Protein AF-A0A962HCI6-F1 (afdb_monomer)

Radius of gyration: 34.24 Å; Cα contacts (8 Å, |Δi|>4): 111; chains: 1; bounding box: 98×28×118 Å

Foldseek 3Di:
DDDDDDPDDPPPPPPPPVPPPDPVVVVVVLVVVVVLVVPLVDPDPDDPDDDPPPDDPPDDDDDDDDDDDDDDDDDDPPPPVPPDWDKDWDCVLVVLLVVLSVLVVVLVVVVVCCVVVNDDPPDDSVRVVVVSVVSVVVSVVSNVVSQQDWIWMWTQDPQQKIWIWTDRPVDIDIDIDHDD

Mean predicted aligned error: 16.11 Å

Solvent-accessible surface area (backbone atoms only — not comparable to full-atom values): 11668 Å² total; per-residue (Å²): 134,89,81,93,79,85,94,78,82,84,77,82,79,76,77,77,74,76,80,79,67,68,70,69,56,62,56,52,53,56,49,52,59,54,47,61,71,63,60,69,81,68,78,71,95,69,73,86,72,75,77,83,80,85,68,84,83,80,87,76,81,84,87,84,90,81,85,82,81,94,74,89,79,88,85,76,88,71,80,60,82,62,90,64,65,52,70,50,72,55,63,72,51,52,54,53,39,52,50,32,52,54,50,42,52,50,52,51,49,52,52,50,47,42,70,73,73,44,60,59,91,96,51,56,59,67,59,54,52,51,53,53,50,50,52,49,54,50,39,52,53,48,36,58,52,30,55,65,48,65,31,51,35,38,43,38,43,86,87,56,37,40,36,40,37,43,34,36,85,90,46,77,46,80,49,79,46,72,76,128

pLDDT: mean 72.88, std 20.23, range [41.12, 98.19]

Nearest PDB structures (foldseek):
  7oxx-assembly1_A  TM=8.106E-01  e=1.161E+00  Homo sapiens
  2x1g-assembly2_D  TM=7.115E-01  e=9.113E-01  Drosophila melanogaster
  4gq2-assembly1_P  TM=8.384E-01  e=3.245E+00  Schizosaccharomyces pombe
  8ew9-assembly1_A  TM=3.198E-01  e=1.161E+00  Saccharomyces cerevisiae S288C
  8whn-assembly1_A  TM=5.834E-01  e=9.640E+00  Promethearchaeum syntrophicum

Secondary structure (DSSP, 8-state):
----------------------THHHHHHHHHHHHHHHHGGG----------------------------------------S--EEEE-GGGHHHHHHHHHHHHHHHHHHHHHHHH-SPTTS-HHHHHHHHHHHHHHHHHHHHHHHHSPEEEEEE-TTSEEEEEEEETTEEEEEEEE--

Structure (mmCIF, N/CA/C/O backbone):
data_AF-A0A962HCI6-F1
#
_entry.id   AF-A0A962HCI6-F1
#
loop_
_atom_site.group_PDB
_atom_site.id
_atom_site.type_symbol
_atom_site.label_atom_id
_atom_site.label_alt_id
_atom_site.label_comp_id
_atom_site.label_asym_id
_atom_site.label_entity_id
_atom_site.label_seq_id
_atom_site.pdbx_PDB_ins_code
_atom_site.Cartn_x
_atom_site.Cartn_y
_atom_site.Cartn_z
_atom_site.occupancy
_atom_site.B_iso_or_equiv
_atom_site.auth_seq_id
_atom_site.auth_comp_id
_atom_site.auth_asym_id
_atom_site.auth_atom_id
_atom_site.pdbx_PDB_model_num
ATOM 1 N N . MET A 1 1 ? 42.842 -8.469 -62.635 1.00 52.44 1 MET A N 1
ATOM 2 C CA . MET A 1 1 ? 43.892 -9.200 -61.892 1.00 52.44 1 MET A CA 1
ATOM 3 C C . MET A 1 1 ? 44.128 -8.440 -60.591 1.00 52.44 1 MET A C 1
ATOM 5 O O . MET A 1 1 ? 44.349 -7.245 -60.701 1.00 52.44 1 MET A O 1
ATOM 9 N N . LEU A 1 2 ? 44.058 -9.125 -59.433 1.00 41.12 2 LEU A N 1
ATOM 10 C CA . LEU A 1 2 ? 44.216 -8.624 -58.042 1.00 41.12 2 LEU A CA 1
ATOM 11 C C . LEU A 1 2 ? 43.012 -7.820 -57.492 1.00 41.12 2 LEU A C 1
ATOM 13 O O . LEU A 1 2 ? 42.597 -6.855 -58.110 1.00 41.12 2 LEU A O 1
ATOM 17 N N . ALA A 1 3 ? 42.395 -8.111 -56.3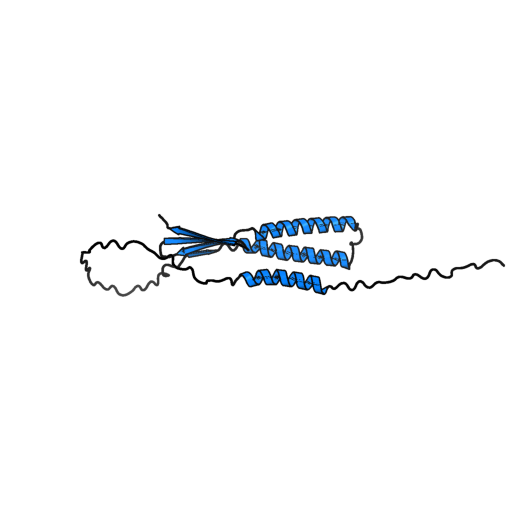45 1.00 50.38 3 ALA A N 1
ATOM 18 C CA . ALA A 1 3 ? 42.515 -9.212 -55.395 1.00 50.38 3 ALA A CA 1
ATOM 19 C C . ALA A 1 3 ? 41.189 -9.306 -54.604 1.00 50.38 3 ALA A C 1
ATOM 21 O O . ALA A 1 3 ? 40.750 -8.329 -54.002 1.00 50.38 3 ALA A O 1
ATOM 22 N N . GLN A 1 4 ? 40.553 -10.481 -54.615 1.00 56.28 4 GLN A N 1
ATOM 23 C CA . GLN A 1 4 ? 39.539 -10.871 -53.634 1.00 56.28 4 GLN A CA 1
ATOM 24 C C . GLN A 1 4 ? 40.276 -11.357 -52.383 1.00 56.28 4 GLN A C 1
ATOM 26 O O . GLN A 1 4 ? 40.965 -12.373 -52.437 1.00 56.28 4 GLN A O 1
ATOM 31 N N . LEU A 1 5 ? 40.138 -10.648 -51.264 1.00 52.31 5 LEU A N 1
ATOM 32 C CA . LEU A 1 5 ? 40.703 -11.053 -49.979 1.00 52.31 5 LEU A CA 1
ATOM 33 C C . LEU A 1 5 ? 39.642 -10.912 -48.881 1.00 52.31 5 LEU A C 1
ATOM 35 O O . LEU A 1 5 ? 39.382 -9.832 -48.367 1.00 52.31 5 LEU A O 1
ATOM 39 N N . GLY A 1 6 ? 39.041 -12.056 -48.549 1.00 47.62 6 GLY A N 1
ATOM 40 C CA . GLY A 1 6 ? 38.888 -12.487 -47.159 1.00 47.62 6 GLY A CA 1
ATOM 41 C C . GLY A 1 6 ? 37.791 -11.848 -46.310 1.00 47.62 6 GLY A C 1
ATOM 42 O O . GLY A 1 6 ? 38.094 -11.268 -45.276 1.00 47.62 6 GLY A O 1
ATOM 43 N N . VAL A 1 7 ? 36.516 -12.074 -46.644 1.00 52.94 7 VAL A N 1
ATOM 44 C CA . VAL A 1 7 ? 35.420 -12.004 -45.657 1.00 52.94 7 VAL A CA 1
ATOM 45 C C . VAL A 1 7 ? 35.037 -13.433 -45.282 1.00 52.94 7 VAL A C 1
ATOM 47 O O . VAL A 1 7 ? 34.089 -14.007 -45.808 1.00 52.94 7 VAL A O 1
ATOM 50 N N . A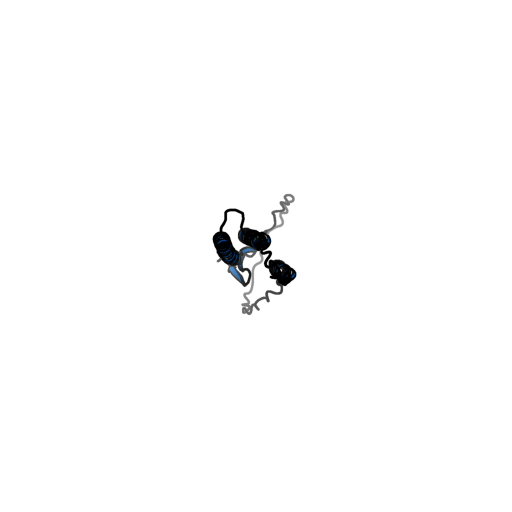LA A 1 8 ? 35.824 -14.045 -44.402 1.00 53.38 8 ALA A N 1
ATOM 51 C CA . ALA A 1 8 ? 35.519 -15.357 -43.854 1.00 53.38 8 ALA A CA 1
ATOM 52 C C . ALA A 1 8 ? 35.836 -15.383 -42.357 1.00 53.38 8 ALA A C 1
ATOM 54 O O . ALA A 1 8 ? 36.990 -15.423 -41.950 1.00 53.38 8 ALA A O 1
ATOM 55 N N . GLY A 1 9 ? 34.777 -15.422 -41.546 1.00 52.59 9 GLY A N 1
ATOM 56 C CA . GLY A 1 9 ? 34.835 -16.122 -40.268 1.00 52.59 9 GLY A CA 1
ATOM 57 C C . GLY A 1 9 ? 35.088 -15.288 -39.017 1.00 52.59 9 GLY A C 1
ATOM 58 O O . GLY A 1 9 ? 35.973 -15.628 -38.245 1.00 52.59 9 GLY A O 1
ATOM 59 N N . LEU A 1 10 ? 34.217 -14.324 -38.709 1.00 43.94 10 LEU A N 1
ATOM 60 C CA . LEU A 1 10 ? 33.877 -14.071 -37.304 1.00 43.94 10 LEU A CA 1
ATOM 61 C C . LEU A 1 10 ? 32.489 -14.658 -37.041 1.00 43.94 10 LEU A C 1
ATOM 63 O O . LEU A 1 10 ? 31.456 -14.008 -37.196 1.00 43.94 10 LEU A O 1
ATOM 67 N N . ARG A 1 11 ? 32.471 -15.954 -36.708 1.00 49.03 11 ARG A N 1
ATOM 68 C CA . ARG A 1 11 ? 31.280 -16.630 -36.194 1.00 49.03 11 ARG A CA 1
ATOM 69 C C . ARG A 1 11 ? 30.887 -15.938 -34.894 1.00 49.03 11 ARG A C 1
ATOM 71 O O . ARG A 1 11 ? 31.528 -16.125 -33.864 1.00 49.03 11 ARG A O 1
ATOM 78 N N . SER A 1 12 ? 29.825 -15.146 -34.978 1.00 46.28 12 SER A N 1
ATOM 79 C CA . SER A 1 12 ? 29.038 -14.673 -33.848 1.00 46.28 12 SER A CA 1
ATOM 80 C C . SER A 1 12 ? 28.567 -15.888 -33.049 1.00 46.28 12 SER A C 1
ATOM 82 O O . SER A 1 12 ? 27.554 -16.512 -33.354 1.00 46.28 12 SER A O 1
ATOM 84 N N . ALA A 1 13 ? 29.343 -16.271 -32.038 1.00 47.78 13 ALA A N 1
ATOM 85 C CA . ALA A 1 13 ? 28.900 -17.169 -30.988 1.00 47.78 13 ALA A CA 1
ATOM 86 C C . ALA A 1 13 ? 28.040 -16.351 -30.020 1.00 47.78 13 ALA A C 1
ATOM 88 O O . ALA A 1 13 ? 28.420 -16.079 -28.883 1.00 47.78 13 ALA A O 1
ATOM 89 N N . THR A 1 14 ? 26.869 -15.931 -30.495 1.00 47.09 14 THR A N 1
ATOM 90 C CA . THR A 1 14 ? 25.784 -15.429 -29.658 1.00 47.09 14 THR A CA 1
ATOM 91 C C . THR A 1 14 ? 25.269 -16.622 -28.855 1.00 47.09 14 THR A C 1
ATOM 93 O O . THR A 1 14 ? 24.309 -17.298 -29.221 1.00 47.09 14 THR A O 1
ATOM 96 N N . ARG A 1 15 ? 25.954 -16.936 -27.747 1.00 45.66 15 ARG A N 1
ATOM 97 C CA . ARG A 1 15 ? 25.379 -17.751 -26.677 1.00 45.66 15 ARG A CA 1
ATOM 98 C C . ARG A 1 15 ? 24.213 -16.952 -26.105 1.00 45.66 15 ARG A C 1
ATOM 100 O O . ARG A 1 15 ? 24.367 -16.216 -25.137 1.00 45.66 15 ARG A O 1
ATOM 107 N N . HIS A 1 16 ? 23.039 -17.114 -26.709 1.00 46.25 16 HIS A N 1
ATOM 108 C CA . HIS A 1 16 ? 21.763 -16.889 -26.051 1.00 46.25 16 HIS A CA 1
ATOM 109 C C . HIS A 1 16 ? 21.669 -17.892 -24.896 1.00 46.25 16 HIS A C 1
ATOM 111 O O . HIS A 1 16 ? 21.044 -18.947 -25.002 1.00 46.25 16 HIS A O 1
ATOM 117 N N . SER A 1 17 ? 22.329 -17.585 -23.778 1.00 44.78 17 SER A N 1
ATOM 118 C CA . SER A 1 17 ? 21.952 -18.144 -22.491 1.00 44.78 17 SER A CA 1
ATOM 119 C C . SER A 1 17 ? 20.555 -17.610 -22.215 1.00 44.78 17 SER A C 1
ATOM 121 O O . SER A 1 17 ? 20.371 -16.490 -21.744 1.00 44.78 17 SER A O 1
ATOM 123 N N . VAL A 1 18 ? 19.567 -18.401 -22.618 1.00 52.69 18 VAL A N 1
ATOM 124 C CA . VAL A 1 18 ? 18.171 -18.266 -22.241 1.00 52.69 18 VAL A CA 1
ATOM 125 C C . VAL A 1 18 ? 18.143 -18.317 -20.716 1.00 52.69 18 VAL A C 1
ATOM 127 O O . VAL A 1 18 ? 18.121 -19.389 -20.112 1.00 52.69 18 VAL A O 1
ATOM 130 N N . ILE A 1 19 ? 18.197 -17.144 -20.085 1.00 50.59 19 ILE A N 1
ATOM 131 C CA . ILE A 1 19 ? 17.915 -16.962 -18.665 1.00 50.59 19 ILE A CA 1
ATOM 132 C C . ILE A 1 19 ? 16.406 -17.183 -18.519 1.00 50.59 19 ILE A C 1
ATOM 134 O O . ILE A 1 19 ? 15.609 -16.257 -18.419 1.00 50.59 19 ILE A O 1
ATOM 138 N N . LYS A 1 20 ? 15.994 -18.453 -18.539 1.00 49.69 20 LYS A N 1
ATOM 139 C CA . LYS A 1 20 ? 14.723 -18.917 -17.978 1.00 49.69 20 LYS A CA 1
ATOM 140 C C . LYS A 1 20 ? 14.868 -18.887 -16.453 1.00 49.69 20 LYS A C 1
ATOM 142 O O . LYS A 1 20 ? 14.885 -19.921 -15.795 1.00 49.69 20 LYS A O 1
ATOM 147 N N . ALA A 1 21 ? 15.043 -17.693 -15.888 1.00 52.84 21 ALA A N 1
ATOM 148 C CA . ALA A 1 21 ? 14.854 -17.490 -14.460 1.00 52.84 21 ALA A CA 1
ATOM 149 C C . ALA A 1 21 ? 13.338 -17.467 -14.178 1.00 52.84 21 ALA A C 1
ATOM 151 O O . ALA A 1 21 ? 12.565 -16.940 -14.982 1.00 52.84 21 ALA A O 1
ATOM 152 N N . PRO A 1 22 ? 12.879 -18.096 -13.088 1.00 52.69 22 PRO A N 1
ATOM 153 C CA . PRO A 1 22 ? 11.498 -18.532 -12.955 1.00 52.69 22 PRO A CA 1
ATOM 154 C C . PRO A 1 22 ? 10.572 -17.359 -12.612 1.00 52.69 22 PRO A C 1
ATOM 156 O O . PRO A 1 22 ? 10.481 -16.953 -11.452 1.00 52.69 22 PRO A O 1
ATOM 159 N N . LEU A 1 23 ? 9.801 -16.895 -13.602 1.00 53.31 23 LEU A N 1
ATOM 160 C CA . LEU A 1 23 ? 8.639 -16.008 -13.413 1.00 53.31 23 LEU A CA 1
ATOM 161 C C . LEU A 1 23 ? 7.684 -16.507 -12.302 1.00 53.31 23 LEU A C 1
ATOM 163 O O . LEU A 1 23 ? 6.994 -15.713 -11.668 1.00 53.31 23 LEU A O 1
ATOM 167 N N . ASN A 1 24 ? 7.696 -17.809 -12.000 1.00 51.97 24 ASN A N 1
ATOM 168 C CA . ASN A 1 24 ? 6.847 -18.433 -10.983 1.00 51.97 24 ASN A CA 1
ATOM 169 C C . ASN A 1 24 ? 7.139 -17.975 -9.541 1.00 51.97 24 ASN A C 1
ATOM 171 O O . ASN A 1 24 ? 6.283 -18.140 -8.676 1.00 51.97 24 ASN A O 1
ATOM 175 N N . ARG A 1 25 ? 8.309 -17.384 -9.248 1.00 52.44 25 ARG A N 1
ATOM 176 C CA . ARG A 1 25 ? 8.624 -16.929 -7.878 1.00 52.44 25 ARG A CA 1
ATOM 177 C C . ARG A 1 25 ? 8.015 -15.571 -7.529 1.00 52.44 25 ARG A C 1
ATOM 179 O O . ARG A 1 25 ? 7.686 -15.350 -6.368 1.00 52.44 25 ARG A O 1
ATOM 186 N N . ILE A 1 26 ? 7.812 -14.694 -8.514 1.00 55.97 26 ILE A N 1
ATOM 187 C CA . ILE A 1 26 ? 7.204 -13.372 -8.284 1.00 55.97 26 ILE A CA 1
ATOM 188 C C . ILE A 1 26 ? 5.705 -13.528 -7.998 1.00 55.97 26 ILE A C 1
ATOM 190 O O . ILE A 1 26 ? 5.196 -12.921 -7.058 1.00 55.97 26 ILE A O 1
ATOM 194 N N . GLY A 1 27 ? 5.020 -14.423 -8.722 1.00 57.06 27 GLY A N 1
ATOM 195 C CA . GLY A 1 27 ? 3.619 -14.759 -8.448 1.00 57.06 27 GLY A CA 1
ATOM 196 C C . GLY A 1 27 ? 3.411 -15.314 -7.035 1.00 57.06 27 GLY A C 1
ATOM 197 O O . GLY A 1 27 ? 2.525 -14.852 -6.321 1.00 57.06 27 GLY A O 1
ATOM 198 N N . ALA A 1 28 ? 4.285 -16.223 -6.585 1.00 57.12 28 ALA A N 1
ATOM 199 C CA . ALA A 1 28 ? 4.200 -16.804 -5.243 1.00 57.12 28 ALA A CA 1
ATOM 200 C C . ALA A 1 28 ? 4.352 -15.753 -4.127 1.00 57.12 28 ALA A C 1
ATOM 202 O O . ALA A 1 28 ? 3.635 -15.810 -3.130 1.00 57.12 28 ALA A O 1
ATOM 203 N N . LEU A 1 29 ? 5.232 -14.762 -4.303 1.00 58.25 29 LEU A N 1
ATOM 204 C CA . LEU A 1 29 ? 5.443 -13.692 -3.322 1.00 58.25 29 LEU A CA 1
ATOM 205 C C . LEU A 1 29 ? 4.217 -12.772 -3.202 1.00 58.25 29 LEU A C 1
ATOM 207 O O . LEU A 1 29 ? 3.804 -12.441 -2.090 1.00 58.25 29 LEU A O 1
ATOM 211 N N . VAL A 1 30 ? 3.578 -12.432 -4.327 1.00 61.34 30 VAL A N 1
ATOM 212 C CA . VAL A 1 30 ? 2.334 -11.641 -4.344 1.00 61.34 30 VAL A CA 1
ATOM 213 C C . VAL A 1 30 ? 1.180 -12.413 -3.695 1.00 61.34 30 VAL A C 1
ATOM 215 O O . VAL A 1 30 ? 0.428 -11.847 -2.900 1.00 61.34 30 VAL A O 1
ATOM 218 N N . THR A 1 31 ? 1.055 -13.717 -3.953 1.00 60.84 31 THR A N 1
ATOM 219 C CA . THR A 1 31 ? 0.026 -14.553 -3.316 1.00 60.84 31 THR A CA 1
ATOM 220 C C . THR A 1 31 ? 0.240 -14.686 -1.807 1.00 60.84 31 THR A C 1
ATOM 222 O O . THR A 1 31 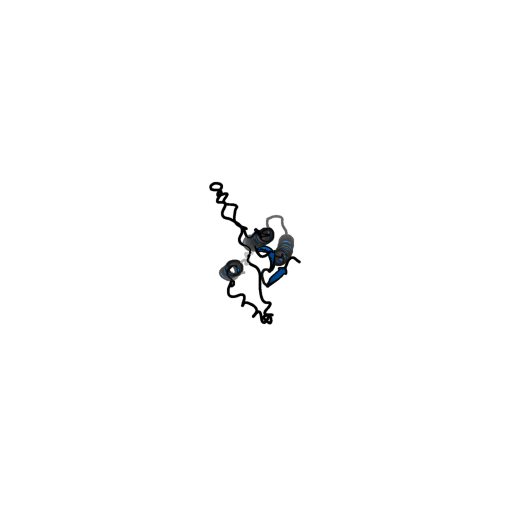? -0.725 -14.555 -1.054 1.00 60.84 31 THR A O 1
ATOM 225 N N . ILE A 1 32 ? 1.481 -14.873 -1.340 1.00 61.25 32 ILE A N 1
ATOM 226 C CA . ILE A 1 32 ? 1.787 -14.977 0.097 1.00 61.25 32 ILE A CA 1
ATOM 227 C C . ILE A 1 32 ? 1.396 -13.682 0.821 1.00 61.25 32 ILE A C 1
ATOM 229 O O . ILE A 1 32 ? 0.670 -13.738 1.814 1.00 61.25 32 ILE A O 1
ATOM 233 N N . VAL A 1 33 ? 1.766 -12.515 0.283 1.00 58.94 33 VAL A N 1
ATOM 234 C CA . VAL A 1 33 ? 1.419 -11.213 0.885 1.00 58.94 33 VAL A CA 1
ATOM 235 C C . VAL A 1 33 ? -0.097 -10.971 0.884 1.00 58.94 33 VAL A C 1
ATOM 237 O O . VAL A 1 33 ? -0.642 -10.480 1.871 1.00 58.94 33 VAL A O 1
ATOM 240 N N . THR A 1 34 ? -0.801 -11.378 -0.176 1.00 57.03 34 THR A N 1
ATOM 241 C CA . THR A 1 34 ? -2.264 -11.225 -0.266 1.00 57.03 34 THR A CA 1
ATOM 242 C C . THR A 1 34 ? -2.995 -12.166 0.702 1.00 57.03 34 THR A C 1
ATOM 244 O O . THR A 1 34 ? -3.954 -11.762 1.357 1.00 57.03 34 THR A O 1
ATOM 247 N N . SER A 1 35 ? -2.514 -13.406 0.853 1.00 50.06 35 SER A N 1
ATOM 248 C CA . SER A 1 35 ? -3.093 -14.388 1.778 1.00 50.06 35 SER A CA 1
ATOM 249 C C . SER A 1 35 ? -2.888 -14.011 3.246 1.00 50.06 35 SER A C 1
ATOM 251 O O . SER A 1 35 ? -3.837 -14.119 4.019 1.00 50.06 35 SER A O 1
ATOM 253 N N . ALA A 1 36 ? -1.716 -13.476 3.612 1.00 55.31 36 ALA A N 1
ATOM 254 C CA . ALA A 1 36 ? -1.427 -13.023 4.974 1.00 55.31 36 ALA A CA 1
ATOM 255 C C . ALA A 1 36 ? -2.359 -11.882 5.420 1.00 55.31 36 ALA A C 1
ATOM 257 O O . ALA A 1 36 ? -2.727 -11.800 6.588 1.00 55.31 36 ALA A O 1
ATOM 258 N N . PHE A 1 37 ? -2.807 -11.041 4.482 1.00 52.56 37 PHE A N 1
ATOM 259 C CA . PHE A 1 37 ? -3.779 -9.980 4.755 1.00 52.56 37 PHE A CA 1
ATOM 260 C C . PHE A 1 37 ? -5.231 -10.472 4.875 1.00 52.56 37 PHE A C 1
ATOM 262 O O . PHE A 1 37 ? -6.055 -9.777 5.471 1.00 52.56 37 PHE A O 1
ATOM 269 N N . MET A 1 38 ? -5.564 -11.649 4.333 1.00 50.81 38 MET A N 1
ATOM 270 C CA . MET A 1 38 ? -6.915 -12.224 4.400 1.00 50.81 38 MET A CA 1
ATOM 271 C C . MET A 1 38 ? -7.142 -13.109 5.634 1.00 50.81 38 MET A C 1
ATOM 273 O O . MET A 1 38 ? -8.266 -13.177 6.134 1.00 50.81 38 MET A O 1
ATOM 277 N N . THR A 1 39 ? -6.110 -13.781 6.150 1.00 48.97 39 THR A N 1
ATOM 278 C CA . THR A 1 39 ? -6.246 -14.718 7.280 1.00 48.97 39 THR A CA 1
ATOM 279 C C . THR A 1 39 ? -6.303 -14.054 8.655 1.00 48.97 39 THR A C 1
ATOM 281 O O . THR A 1 39 ? -6.843 -14.654 9.585 1.00 48.97 39 THR A O 1
ATOM 284 N N . ASP A 1 40 ? -5.867 -12.801 8.795 1.00 46.34 40 ASP A N 1
ATOM 285 C CA . ASP A 1 40 ? -5.811 -12.118 10.099 1.00 46.34 40 ASP A CA 1
ATOM 286 C C . ASP A 1 40 ? -7.186 -11.622 10.613 1.00 46.34 40 ASP A C 1
ATOM 288 O O . ASP A 1 40 ? -7.328 -11.061 11.697 1.00 46.34 40 ASP A O 1
ATOM 292 N N . GLY A 1 41 ? -8.260 -11.872 9.854 1.00 45.47 41 GLY A N 1
ATOM 293 C CA . GLY A 1 41 ? -9.639 -11.570 10.256 1.00 45.47 41 GLY A CA 1
ATOM 294 C C . GLY A 1 41 ? -10.285 -12.592 11.204 1.00 45.47 41 GLY A C 1
ATOM 295 O O . GLY A 1 41 ? -11.434 -12.391 11.605 1.00 45.47 41 GLY A O 1
ATOM 296 N N . ARG A 1 42 ? -9.599 -13.694 11.548 1.00 47.00 42 ARG A N 1
ATOM 297 C CA . ARG A 1 42 ? -10.144 -14.795 12.375 1.00 47.00 42 ARG A CA 1
ATOM 298 C C . ARG A 1 42 ? -9.360 -15.080 13.662 1.00 47.00 42 ARG A C 1
ATOM 300 O O . ARG A 1 42 ? -9.468 -16.176 14.206 1.00 47.00 42 ARG A O 1
ATOM 307 N N . VAL A 1 43 ? -8.610 -14.118 14.197 1.00 46.06 43 VAL A N 1
ATOM 308 C CA . VAL A 1 43 ? -7.963 -14.296 15.506 1.00 46.06 43 VAL A CA 1
ATOM 309 C C . VAL A 1 43 ? -9.000 -14.170 16.629 1.00 46.06 43 VAL A C 1
ATOM 311 O O . VAL A 1 43 ? -9.406 -13.082 17.027 1.00 46.06 43 VAL A O 1
ATOM 314 N N . GLY A 1 44 ? -9.457 -15.336 17.091 1.00 45.19 44 GLY A N 1
ATOM 315 C CA . GLY A 1 44 ? -9.667 -15.660 18.502 1.00 45.19 44 GLY A CA 1
ATOM 316 C C . GLY A 1 44 ? -10.537 -14.705 19.312 1.00 45.19 44 GLY A C 1
ATOM 317 O O . GLY A 1 44 ? -10.041 -13.938 20.131 1.00 45.19 44 GLY A O 1
ATOM 318 N N . ARG A 1 45 ? -11.860 -14.856 19.198 1.00 49.09 45 ARG A N 1
ATOM 319 C CA . ARG A 1 45 ? -12.825 -14.393 20.210 1.00 49.09 45 ARG A CA 1
ATOM 320 C C . ARG A 1 45 ? -12.870 -15.374 21.396 1.00 49.09 45 ARG A C 1
ATOM 322 O O . ARG A 1 45 ? -13.950 -15.690 21.884 1.00 49.09 45 ARG A O 1
ATOM 329 N N . ASP A 1 46 ? -11.723 -15.872 21.848 1.00 47.88 46 ASP A N 1
ATOM 330 C CA . ASP A 1 46 ? -11.673 -16.901 22.880 1.00 47.88 46 ASP A CA 1
ATOM 331 C C . ASP A 1 46 ? -11.165 -16.334 24.200 1.00 47.88 46 ASP A C 1
ATOM 333 O O . ASP A 1 46 ? -9.996 -16.018 24.389 1.00 47.88 46 ASP A O 1
ATOM 337 N N . LYS A 1 47 ? -12.129 -16.255 25.121 1.00 45.56 47 LYS A N 1
ATOM 338 C CA . LYS A 1 47 ? -11.969 -16.233 26.574 1.00 45.56 47 LYS A CA 1
ATOM 339 C C . LYS A 1 47 ? -11.202 -15.027 27.115 1.00 45.56 47 LYS A C 1
ATOM 341 O O . LYS A 1 47 ? -10.082 -15.132 27.598 1.00 45.56 47 LYS A O 1
ATOM 346 N N . VAL A 1 48 ? -11.915 -13.902 27.209 1.00 49.81 48 VAL A N 1
ATOM 347 C CA . VAL A 1 48 ? -11.706 -12.982 28.335 1.00 49.81 48 VAL A CA 1
ATOM 348 C C . VAL A 1 48 ? -12.020 -13.778 29.601 1.00 49.81 48 VAL A C 1
ATOM 350 O O . VAL A 1 48 ? -13.177 -13.924 29.997 1.00 49.81 48 VAL A O 1
ATOM 353 N N . THR A 1 49 ? -10.984 -14.364 30.191 1.00 49.44 49 THR A N 1
ATOM 354 C CA . THR A 1 49 ? -10.992 -14.881 31.551 1.00 49.44 49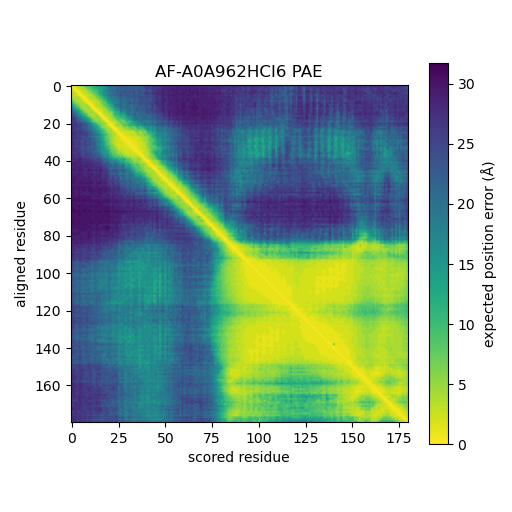 THR A CA 1
ATOM 355 C C . THR A 1 49 ? -11.500 -13.761 32.446 1.00 49.44 49 THR A C 1
ATOM 357 O O . THR A 1 49 ? -10.881 -12.706 32.578 1.00 49.44 49 THR A O 1
ATOM 360 N N . LYS A 1 50 ? -12.700 -13.973 32.993 1.00 48.22 50 LYS A N 1
ATOM 361 C CA . LYS A 1 50 ? -13.292 -13.153 34.049 1.00 48.22 50 LYS A CA 1
ATOM 362 C C . LYS A 1 50 ? -12.199 -12.911 35.103 1.00 48.22 50 LYS A C 1
ATOM 364 O O . LYS A 1 50 ? -11.706 -13.902 35.644 1.00 48.22 50 LYS A O 1
ATOM 369 N N . PRO A 1 51 ? -11.790 -11.664 35.395 1.00 50.88 51 PRO A N 1
ATOM 370 C CA . PRO A 1 51 ? -10.968 -11.422 36.568 1.00 50.88 51 PRO A CA 1
ATOM 371 C C . PRO A 1 51 ? -11.766 -11.916 37.776 1.00 50.88 51 PRO A C 1
ATOM 373 O O . PRO A 1 51 ? -12.933 -11.555 37.942 1.00 50.88 51 PRO A O 1
ATOM 376 N N . ALA A 1 52 ? -11.162 -12.820 38.545 1.00 53.75 52 ALA A N 1
ATOM 377 C CA . ALA A 1 52 ? -11.722 -13.325 39.784 1.00 53.75 52 ALA A CA 1
ATOM 378 C C . ALA A 1 52 ? -11.940 -12.133 40.725 1.00 53.75 52 ALA A C 1
ATOM 380 O O . ALA A 1 52 ? -10.996 -11.553 41.258 1.00 53.75 52 ALA A O 1
ATOM 381 N N . ASP A 1 53 ? -13.201 -11.732 40.849 1.00 54.62 53 ASP A N 1
ATOM 382 C CA . ASP A 1 53 ? -13.665 -10.672 41.732 1.00 54.62 53 ASP A CA 1
ATOM 383 C C . ASP A 1 53 ? -13.609 -11.184 43.177 1.00 54.62 53 ASP A C 1
ATOM 385 O O . ASP A 1 53 ? -14.582 -11.698 43.721 1.00 54.62 53 ASP A O 1
ATOM 389 N N . ASN A 1 54 ? -12.424 -11.098 43.784 1.00 54.56 54 ASN A N 1
ATOM 390 C CA . ASN A 1 54 ? -12.196 -11.346 45.207 1.00 54.56 54 ASN A CA 1
ATOM 391 C C . ASN A 1 54 ? -12.502 -10.071 46.012 1.00 54.56 54 ASN A C 1
ATOM 393 O O . ASN A 1 54 ? -11.643 -9.525 46.705 1.00 54.56 54 ASN A O 1
ATOM 397 N N . ARG A 1 55 ? -13.733 -9.558 45.910 1.00 58.44 55 ARG A N 1
ATOM 398 C CA . ARG A 1 55 ? -14.215 -8.522 46.832 1.00 58.44 55 ARG A CA 1
ATOM 399 C C . ARG A 1 55 ? -14.833 -9.169 48.074 1.00 58.44 55 ARG A C 1
ATOM 401 O O . ARG A 1 55 ? -15.673 -10.061 47.938 1.00 58.44 55 ARG A O 1
ATOM 408 N N . PRO A 1 56 ? -14.477 -8.712 49.288 1.00 57.28 56 PRO A N 1
ATOM 409 C CA . PRO A 1 56 ? -15.122 -9.163 50.512 1.00 57.28 56 PRO A CA 1
ATOM 410 C C . PRO A 1 56 ? -16.614 -8.814 50.464 1.00 57.28 56 PRO A C 1
ATOM 412 O O . PRO A 1 56 ? -16.984 -7.647 50.323 1.00 57.28 56 PRO A O 1
ATOM 415 N N . ARG A 1 57 ? -17.479 -9.828 50.588 1.00 47.69 57 ARG A N 1
ATOM 416 C CA . ARG A 1 57 ? -18.917 -9.643 50.811 1.00 47.69 57 ARG A CA 1
ATOM 417 C C . ARG A 1 57 ? -19.115 -8.958 52.162 1.00 47.69 57 ARG A C 1
ATOM 419 O O . ARG A 1 57 ? -19.139 -9.626 53.192 1.00 47.69 57 ARG A O 1
ATOM 426 N N . MET A 1 58 ? -19.291 -7.639 52.165 1.00 56.81 58 MET A N 1
ATOM 427 C CA . MET A 1 58 ? -19.897 -6.973 53.312 1.00 56.81 58 MET A CA 1
ATOM 428 C C . MET A 1 58 ? -21.402 -7.231 53.282 1.00 56.81 58 MET A C 1
ATOM 430 O O . MET A 1 58 ? -22.134 -6.780 52.406 1.00 56.81 58 MET A O 1
ATOM 434 N N . ASN A 1 59 ? -21.813 -8.065 54.230 1.00 57.72 59 ASN A N 1
ATOM 435 C CA . ASN A 1 59 ? -23.179 -8.454 54.510 1.00 57.72 59 ASN A CA 1
ATOM 436 C C . ASN A 1 59 ? -23.890 -7.283 55.203 1.00 57.72 59 ASN A C 1
ATOM 438 O O . ASN A 1 59 ? -23.753 -7.103 56.413 1.00 57.72 59 ASN A O 1
ATOM 442 N N . THR A 1 60 ? -24.622 -6.471 54.443 1.00 55.91 60 THR A N 1
ATOM 443 C CA . THR A 1 60 ? -25.485 -5.425 55.001 1.00 55.91 60 THR A CA 1
ATOM 444 C C . THR A 1 60 ? -26.935 -5.877 54.880 1.00 55.91 60 THR A C 1
ATOM 446 O O . THR A 1 60 ? -27.471 -6.047 53.787 1.00 55.91 60 THR A O 1
ATOM 449 N N . LYS A 1 61 ? -27.537 -6.139 56.042 1.00 51.53 61 LYS A N 1
ATOM 450 C CA . LYS A 1 61 ? -28.934 -6.541 56.220 1.00 51.53 61 LYS A CA 1
ATOM 451 C C . LYS A 1 61 ? -29.905 -5.546 55.566 1.00 51.53 61 LYS A C 1
ATOM 453 O O . LYS A 1 61 ? -29.723 -4.337 55.664 1.00 51.53 61 LYS A O 1
ATOM 458 N N . ALA A 1 62 ? -30.964 -6.105 54.978 1.00 49.22 62 ALA A N 1
ATOM 459 C CA . ALA A 1 62 ? -32.204 -5.437 54.572 1.00 49.22 62 ALA A CA 1
ATOM 460 C C . ALA A 1 62 ? -32.925 -4.811 55.795 1.00 49.22 62 ALA A C 1
ATOM 462 O O . ALA A 1 62 ? -32.653 -5.256 56.916 1.00 49.22 62 ALA A O 1
ATOM 463 N N . PRO A 1 63 ? -33.843 -3.830 55.633 1.00 58.22 63 PRO A N 1
ATOM 464 C CA . PRO A 1 63 ? -35.163 -4.101 55.039 1.00 58.22 63 PRO A CA 1
ATOM 465 C C . PRO A 1 63 ? -35.792 -2.926 54.252 1.00 58.22 63 PRO A C 1
ATOM 467 O O . PRO A 1 63 ? -35.544 -1.759 54.529 1.00 58.22 63 PRO A O 1
ATOM 470 N N . SER A 1 64 ? -36.706 -3.214 53.324 1.00 43.84 64 SER A N 1
ATOM 471 C CA . SER A 1 64 ? -38.077 -2.673 53.393 1.00 43.84 64 SER A CA 1
ATOM 472 C C . SER A 1 64 ? -38.915 -3.087 52.185 1.00 43.84 64 SER A C 1
ATOM 474 O O . SER A 1 64 ? -38.484 -3.106 51.036 1.00 43.84 64 SER A O 1
ATOM 476 N N . SER A 1 65 ? -40.139 -3.470 52.526 1.00 59.91 65 SER A N 1
ATOM 477 C CA . SER A 1 65 ? -41.237 -3.834 51.652 1.00 59.91 65 SER A CA 1
ATOM 478 C C . SER A 1 65 ? -41.786 -2.577 50.979 1.00 59.91 65 SER A C 1
ATOM 480 O O . SER A 1 65 ? -42.243 -1.667 51.669 1.00 59.91 65 SER A O 1
ATOM 482 N N . GLN A 1 66 ? -41.786 -2.531 49.649 1.00 43.00 66 GLN A N 1
ATOM 483 C CA . GLN A 1 66 ? -42.580 -1.558 48.909 1.00 43.00 66 GLN A CA 1
ATOM 484 C C . GLN A 1 66 ? -43.313 -2.282 47.782 1.00 43.00 66 GLN A C 1
ATOM 486 O O . GLN A 1 66 ? -42.739 -2.644 46.759 1.00 43.00 66 GLN A O 1
ATOM 491 N N . LYS A 1 67 ? -44.602 -2.532 48.022 1.00 60.03 67 LYS A N 1
ATOM 492 C CA . LYS A 1 67 ? -45.591 -2.958 47.032 1.00 60.03 67 LYS A CA 1
ATOM 493 C C . LYS A 1 67 ? -46.285 -1.701 46.501 1.00 60.03 67 LYS A C 1
ATOM 495 O O . LYS A 1 67 ? -46.993 -1.070 47.285 1.00 60.03 67 LYS A O 1
ATOM 500 N N . PRO A 1 68 ? -46.157 -1.355 45.210 1.00 57.22 68 PRO A N 1
ATOM 501 C CA . PRO A 1 68 ? -47.106 -0.478 44.543 1.00 57.22 68 PRO A CA 1
ATOM 502 C C . PRO A 1 68 ? -48.080 -1.274 43.649 1.00 57.22 68 PRO A C 1
ATOM 504 O O . PRO A 1 68 ? -47.822 -2.432 43.312 1.00 57.22 68 PRO A O 1
ATOM 507 N N . PRO A 1 69 ? -49.241 -0.679 43.336 1.00 52.44 69 PRO A N 1
ATOM 508 C CA . PRO A 1 69 ? -50.467 -1.379 42.970 1.00 52.44 69 PRO A CA 1
ATOM 509 C C . PRO A 1 69 ? -50.555 -1.809 41.503 1.00 52.44 69 PRO A C 1
ATOM 511 O O . PRO A 1 69 ? -49.947 -1.238 40.601 1.00 52.44 69 PRO A O 1
ATOM 514 N N . ALA A 1 70 ? -51.412 -2.807 41.295 1.00 53.94 70 ALA A N 1
ATOM 515 C CA . ALA A 1 70 ? -51.929 -3.215 40.004 1.00 53.94 70 ALA A CA 1
ATOM 516 C C . ALA A 1 70 ? -52.705 -2.059 39.352 1.00 53.94 70 ALA A C 1
ATOM 518 O O . ALA A 1 70 ? -53.749 -1.635 39.841 1.00 53.94 70 ALA A O 1
ATOM 519 N N . SER A 1 71 ? -52.203 -1.555 38.231 1.00 55.09 71 SER A N 1
ATOM 520 C CA . SER A 1 71 ? -52.971 -0.762 37.270 1.00 55.09 71 SER A CA 1
ATOM 521 C C . SER A 1 71 ? -52.433 -1.088 35.885 1.00 55.09 71 SER A C 1
ATOM 523 O O . SER A 1 71 ? -51.487 -0.486 35.387 1.00 55.09 71 SER A O 1
ATOM 525 N N . ALA A 1 72 ? -53.008 -2.147 35.322 1.00 51.62 72 ALA A N 1
ATOM 526 C CA . ALA A 1 72 ? -52.795 -2.579 33.957 1.00 51.62 72 ALA A CA 1
ATOM 527 C C . ALA A 1 72 ? -53.437 -1.564 33.002 1.00 51.62 72 ALA A C 1
ATOM 529 O O . ALA A 1 72 ? -54.655 -1.409 32.976 1.00 51.62 72 ALA A O 1
ATOM 530 N N . LEU A 1 73 ? -52.600 -0.897 32.211 1.00 52.72 73 LEU A N 1
ATOM 531 C CA . LEU A 1 73 ? -52.993 -0.175 31.006 1.00 52.72 73 LEU A CA 1
ATOM 532 C C . LEU A 1 73 ? -52.638 -1.072 29.808 1.00 52.72 73 LEU A C 1
ATOM 534 O O . LEU A 1 73 ? -51.452 -1.308 29.561 1.00 52.72 73 LEU A O 1
ATOM 538 N N . PRO A 1 74 ? -53.628 -1.619 29.085 1.00 58.62 74 PRO A N 1
ATOM 539 C CA . PRO A 1 74 ? -53.394 -2.378 27.870 1.00 58.62 74 PRO A CA 1
ATOM 540 C C . PRO A 1 74 ? -53.307 -1.421 26.676 1.00 58.62 74 PRO A C 1
ATOM 542 O O . PRO A 1 74 ? -54.200 -0.607 26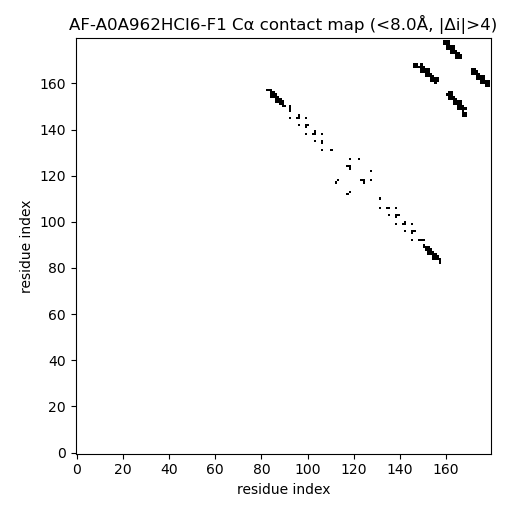.458 1.00 58.62 74 PRO A O 1
ATOM 545 N N . GLY A 1 75 ? -52.255 -1.555 25.867 1.00 60.16 75 GLY A N 1
ATOM 546 C CA . GLY A 1 75 ? -52.265 -1.025 24.501 1.00 60.16 75 GLY A CA 1
ATOM 547 C C . GLY A 1 75 ? -51.348 0.164 24.234 1.00 60.16 75 GLY A C 1
ATOM 548 O O . GLY A 1 75 ? -51.806 1.240 23.883 1.00 60.16 75 GLY A O 1
ATOM 549 N N . ALA A 1 76 ? -50.039 -0.063 24.302 1.00 46.28 76 ALA A N 1
ATOM 550 C CA . ALA A 1 76 ? -49.085 0.531 23.368 1.00 46.28 76 ALA A CA 1
ATOM 551 C C . ALA A 1 76 ? -47.784 -0.262 23.482 1.00 46.28 76 ALA A C 1
ATOM 553 O O . ALA A 1 76 ? -46.840 0.146 24.156 1.00 46.28 76 ALA A O 1
ATOM 554 N N . HIS A 1 77 ? -47.742 -1.428 22.834 1.00 46.62 77 HIS A N 1
ATOM 555 C CA . HIS A 1 77 ? -46.510 -2.186 22.626 1.00 46.62 77 HIS A CA 1
ATOM 556 C C . HIS A 1 77 ? -45.645 -1.413 21.619 1.00 46.62 77 HIS A C 1
ATOM 558 O O . HIS A 1 77 ? -45.444 -1.814 20.476 1.00 46.62 77 HIS A O 1
ATOM 564 N N . ARG A 1 78 ? -45.163 -0.234 22.023 1.00 49.31 78 ARG A N 1
ATOM 565 C CA . ARG A 1 78 ? -44.058 0.425 21.350 1.00 49.31 78 ARG A CA 1
ATOM 566 C C . ARG A 1 78 ? -42.883 -0.497 21.625 1.00 49.31 78 ARG A C 1
ATOM 568 O O . ARG A 1 78 ? -42.343 -0.502 22.729 1.00 49.31 78 ARG A O 1
ATOM 575 N N . VAL A 1 79 ? -42.542 -1.337 20.652 1.00 49.41 79 VAL A N 1
ATOM 576 C CA . VAL A 1 79 ? -41.235 -1.986 20.600 1.00 49.41 79 VAL A CA 1
ATOM 577 C C . VAL A 1 79 ? -40.249 -0.837 20.432 1.00 49.41 79 VAL A C 1
ATOM 579 O O . VAL A 1 79 ? -39.880 -0.463 19.323 1.00 49.41 79 VAL A O 1
ATOM 582 N N . MET A 1 80 ? -39.920 -0.180 21.545 1.00 46.22 80 MET A N 1
ATOM 583 C CA . MET A 1 80 ? -38.724 0.632 21.611 1.00 46.22 80 MET A CA 1
ATOM 584 C C . MET A 1 80 ? -37.611 -0.315 21.175 1.00 46.22 80 MET A C 1
ATOM 586 O O . MET A 1 80 ? -37.568 -1.432 21.708 1.00 46.22 80 MET A O 1
ATOM 590 N N . PRO A 1 81 ? -36.773 0.050 20.188 1.00 57.97 81 PRO A N 1
ATOM 591 C CA . PRO A 1 81 ? -35.552 -0.700 19.960 1.00 57.97 81 PRO A CA 1
ATOM 592 C C . PRO A 1 81 ? -34.903 -0.826 21.335 1.00 57.97 81 PRO A C 1
ATOM 594 O O . PRO A 1 81 ? -34.616 0.189 21.975 1.00 57.97 81 PRO A O 1
ATOM 597 N N . GLY A 1 82 ? -34.838 -2.060 21.849 1.00 59.84 82 GLY A N 1
ATOM 598 C CA . GLY A 1 82 ? -34.259 -2.323 23.161 1.00 59.84 82 GLY A CA 1
ATOM 599 C C . GLY A 1 82 ? -32.882 -1.669 23.214 1.00 59.84 82 GLY A C 1
ATOM 600 O O . GLY A 1 82 ? -32.297 -1.513 22.138 1.00 59.84 82 GLY A O 1
ATOM 601 N N . PRO A 1 83 ? -32.405 -1.244 24.402 1.00 63.00 83 PRO A N 1
ATOM 602 C CA . PRO A 1 83 ? -31.127 -0.549 24.560 1.00 63.00 83 PRO A CA 1
ATOM 603 C C . PRO A 1 83 ? -30.085 -1.272 23.711 1.00 63.00 83 PRO A C 1
ATOM 605 O O . PRO A 1 83 ? -29.753 -2.434 23.929 1.00 63.00 83 PRO A O 1
ATOM 608 N N . GLY A 1 84 ? -29.792 -0.650 22.575 1.00 64.88 84 GLY A N 1
ATOM 609 C CA . GLY A 1 84 ? -29.099 -1.297 21.487 1.00 64.88 84 GLY A CA 1
ATOM 610 C C . GLY A 1 84 ? -27.664 -0.898 21.654 1.00 64.88 84 GLY A C 1
ATOM 611 O O . GLY A 1 84 ? -27.368 0.292 21.565 1.00 64.88 84 GLY A O 1
ATOM 612 N N . THR A 1 85 ? -26.783 -1.866 21.888 1.00 72.31 85 THR A N 1
ATOM 613 C CA . THR A 1 85 ? -25.346 -1.605 21.981 1.00 72.31 85 THR A CA 1
ATOM 614 C C . THR A 1 85 ? -24.909 -0.758 20.785 1.00 72.31 85 THR A C 1
ATOM 616 O O . THR A 1 85 ? -24.910 -1.240 19.644 1.00 72.31 85 THR A O 1
ATOM 619 N N . MET A 1 86 ? -24.578 0.512 21.020 1.00 79.56 86 MET A N 1
ATOM 620 C CA . MET A 1 86 ? -24.148 1.411 19.958 1.00 79.56 86 MET A CA 1
ATOM 621 C C . MET A 1 86 ? -22.711 1.039 19.598 1.00 79.56 86 MET A C 1
ATOM 623 O O . MET A 1 86 ? -21.809 1.068 20.438 1.00 79.56 86 MET A O 1
ATOM 627 N N . ARG A 1 87 ? -22.498 0.653 18.338 1.00 82.44 87 ARG A N 1
ATOM 628 C CA . ARG A 1 87 ? -21.179 0.286 17.818 1.00 82.44 87 ARG A CA 1
ATOM 629 C C . ARG A 1 87 ? -20.733 1.305 16.791 1.00 82.44 87 ARG A C 1
ATOM 631 O O . ARG A 1 87 ? -21.341 1.417 15.730 1.00 82.44 87 ARG A O 1
ATOM 638 N N . PHE A 1 88 ? -19.639 1.995 17.080 1.00 85.94 88 PHE A N 1
ATOM 639 C CA . PHE A 1 88 ? -18.966 2.854 16.118 1.00 85.94 88 PHE A CA 1
ATOM 640 C C . PHE A 1 88 ? -17.716 2.147 15.589 1.00 85.94 88 PHE A C 1
ATOM 642 O O . PHE A 1 88 ? -16.841 1.715 16.347 1.00 85.94 88 PHE A O 1
ATOM 649 N N . ARG A 1 89 ? -17.634 2.019 14.264 1.00 83.06 89 ARG A N 1
ATOM 650 C CA . ARG A 1 89 ? -16.477 1.463 13.559 1.00 83.06 89 ARG A CA 1
ATOM 651 C C . ARG A 1 89 ? -15.937 2.505 12.599 1.00 83.06 89 ARG A C 1
ATOM 653 O O . ARG A 1 89 ? -16.631 2.900 11.667 1.00 83.06 89 ARG A O 1
ATOM 660 N N . ASN A 1 90 ? -14.687 2.910 12.805 1.00 79.88 90 ASN A N 1
ATOM 661 C CA . ASN A 1 90 ? -13.999 3.732 11.826 1.00 79.88 90 ASN A CA 1
ATOM 662 C C . ASN A 1 90 ? -13.391 2.845 10.726 1.00 79.88 90 ASN A C 1
ATOM 664 O O . ASN A 1 90 ? -12.278 2.335 10.864 1.00 79.88 90 ASN A O 1
ATOM 668 N N . GLU A 1 91 ? -14.127 2.671 9.628 1.00 80.50 91 GLU A N 1
ATOM 669 C CA . GLU A 1 91 ? -13.658 1.955 8.433 1.00 80.50 91 GLU A CA 1
ATOM 670 C C . GLU A 1 91 ? -12.791 2.839 7.509 1.00 80.50 91 GLU A C 1
ATOM 672 O O . GLU A 1 91 ? -12.261 2.347 6.512 1.00 80.50 91 GLU A O 1
ATOM 677 N N . MET A 1 92 ? -12.562 4.125 7.830 1.00 83.44 92 MET A N 1
ATOM 678 C CA . MET A 1 92 ? -11.763 5.019 6.972 1.00 83.44 92 MET A CA 1
ATOM 679 C C . MET A 1 92 ? -10.318 4.539 6.801 1.00 83.44 92 MET A C 1
ATOM 681 O O . MET A 1 92 ? -9.720 4.767 5.756 1.00 83.44 92 MET A O 1
ATOM 685 N N . ALA A 1 93 ? -9.768 3.806 7.774 1.00 82.62 93 ALA A N 1
ATOM 686 C CA . ALA A 1 93 ? -8.425 3.230 7.687 1.00 82.62 93 ALA A CA 1
ATOM 687 C C . ALA A 1 93 ? -8.312 2.068 6.677 1.00 82.62 93 ALA A C 1
ATOM 689 O O . ALA A 1 93 ? -7.211 1.593 6.397 1.00 82.62 93 ALA A O 1
ATOM 690 N N . LEU A 1 94 ? -9.428 1.560 6.145 1.00 88.06 94 LEU A N 1
ATOM 691 C CA . LEU A 1 94 ? -9.433 0.505 5.132 1.00 88.06 94 LEU A CA 1
ATOM 692 C C . LEU A 1 94 ? -9.114 1.065 3.738 1.00 88.06 94 LEU A C 1
ATOM 694 O O . LEU A 1 94 ? -8.369 0.444 2.982 1.00 88.06 94 LEU A O 1
ATOM 698 N N . TRP A 1 95 ? -9.594 2.273 3.447 1.00 91.81 95 TRP A N 1
ATOM 699 C CA . TRP A 1 95 ? -9.407 2.945 2.163 1.00 91.81 95 TRP A CA 1
ATOM 700 C C . TRP A 1 95 ? -7.931 3.182 1.779 1.00 91.81 95 TRP A C 1
ATOM 702 O O . TRP A 1 95 ? -7.526 2.707 0.717 1.00 91.81 95 TRP A O 1
ATOM 712 N N . PRO A 1 96 ? -7.071 3.802 2.620 1.00 92.19 96 PRO A N 1
ATOM 713 C CA . PRO A 1 96 ? -5.666 4.022 2.268 1.00 92.19 96 PRO A CA 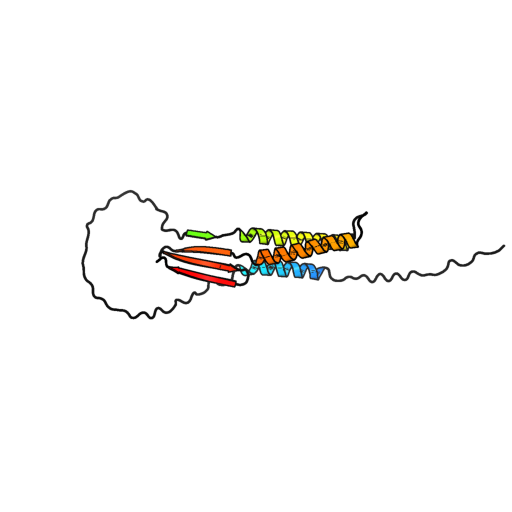1
ATOM 714 C C . PRO A 1 96 ? -4.884 2.713 2.106 1.00 92.19 96 PRO A C 1
ATOM 716 O O . PRO A 1 96 ? -3.922 2.671 1.347 1.00 92.19 96 PRO A O 1
ATOM 719 N N . ARG A 1 97 ? -5.301 1.623 2.766 1.00 92.81 97 ARG A N 1
ATOM 720 C CA . ARG A 1 97 ? -4.670 0.301 2.604 1.00 92.81 97 ARG A CA 1
ATOM 721 C C . ARG A 1 97 ? -4.988 -0.311 1.245 1.00 92.81 97 ARG A C 1
ATOM 723 O O . ARG A 1 97 ? -4.082 -0.808 0.584 1.00 92.81 97 ARG A O 1
ATOM 730 N N . ILE A 1 98 ? -6.251 -0.245 0.816 1.00 94.44 98 ILE A N 1
ATOM 731 C CA . ILE A 1 98 ? -6.646 -0.693 -0.526 1.00 94.44 98 ILE A CA 1
ATOM 732 C C . ILE A 1 98 ? -5.933 0.150 -1.582 1.00 94.44 98 ILE A C 1
ATOM 734 O O . ILE A 1 98 ? -5.350 -0.407 -2.508 1.00 94.44 98 ILE A O 1
ATOM 738 N N . PHE A 1 99 ? -5.922 1.474 -1.417 1.00 95.12 99 PHE A N 1
ATOM 739 C CA . PHE A 1 99 ? -5.223 2.362 -2.340 1.00 95.12 99 PHE A CA 1
ATOM 740 C C . PHE A 1 99 ? -3.727 2.029 -2.429 1.00 95.12 99 PHE A C 1
ATOM 742 O O . PHE A 1 99 ? -3.207 1.891 -3.531 1.00 95.12 99 PHE A O 1
ATOM 749 N N . ALA A 1 100 ? -3.049 1.809 -1.294 1.00 96.38 100 ALA A N 1
ATOM 750 C CA . ALA A 1 100 ? -1.643 1.404 -1.270 1.00 96.38 100 ALA A CA 1
ATOM 751 C C . ALA A 1 100 ? -1.396 0.090 -2.030 1.00 96.38 100 ALA A C 1
ATOM 753 O O . ALA A 1 100 ? -0.437 -0.004 -2.794 1.00 96.38 100 ALA A O 1
ATOM 754 N N . LEU A 1 101 ? -2.267 -0.910 -1.849 1.00 96.75 101 LEU A N 1
ATOM 755 C CA . LEU A 1 101 ? -2.173 -2.195 -2.548 1.00 96.75 101 LEU A CA 1
ATOM 756 C C . LEU A 1 101 ? -2.343 -2.038 -4.062 1.00 96.75 101 LEU A C 1
ATOM 758 O O . LEU A 1 101 ? -1.523 -2.547 -4.823 1.00 96.75 101 LEU A O 1
ATOM 762 N N . VAL A 1 102 ? -3.378 -1.315 -4.499 1.00 97.56 102 VAL A N 1
ATOM 763 C CA . VAL A 1 102 ? -3.640 -1.065 -5.926 1.00 97.56 102 VAL A CA 1
ATOM 764 C C . VAL A 1 102 ? -2.493 -0.274 -6.553 1.00 97.56 102 VAL A C 1
ATOM 766 O O . VAL A 1 102 ? -2.016 -0.623 -7.631 1.00 97.56 102 VAL A O 1
ATOM 769 N N . PHE A 1 103 ? -2.003 0.752 -5.858 1.00 97.56 103 PHE A N 1
ATOM 770 C CA . PHE A 1 103 ? -0.877 1.558 -6.310 1.00 97.56 103 PHE A CA 1
ATOM 771 C C . PHE A 1 103 ? 0.396 0.718 -6.473 1.00 97.56 103 PHE A C 1
ATOM 773 O O . PHE A 1 103 ? 1.017 0.749 -7.534 1.00 97.56 103 PHE A O 1
ATOM 780 N N . LEU A 1 104 ? 0.765 -0.083 -5.467 1.00 97.94 104 LEU A N 1
ATOM 781 C CA . LEU A 1 104 ? 1.932 -0.966 -5.547 1.00 97.94 104 LEU A CA 1
ATOM 782 C C . LEU A 1 104 ? 1.795 -2.009 -6.659 1.00 97.94 104 LEU A C 1
ATOM 784 O O . LEU A 1 104 ? 2.769 -2.276 -7.360 1.00 97.94 104 LEU A O 1
ATOM 788 N N . ALA A 1 105 ? 0.600 -2.570 -6.860 1.00 97.69 105 ALA A N 1
ATOM 789 C CA . ALA A 1 105 ? 0.344 -3.498 -7.958 1.00 97.69 105 ALA A CA 1
ATOM 790 C C . ALA A 1 105 ? 0.566 -2.831 -9.324 1.00 97.69 105 ALA A C 1
ATOM 792 O O . ALA A 1 105 ? 1.183 -3.423 -10.210 1.00 97.69 105 ALA A O 1
ATOM 793 N N . MET A 1 106 ? 0.128 -1.580 -9.480 1.00 98.19 106 MET A N 1
ATOM 794 C CA . MET A 1 106 ? 0.348 -0.802 -10.696 1.00 98.19 106 MET A CA 1
ATOM 795 C C . MET A 1 106 ? 1.839 -0.502 -10.918 1.00 98.19 106 MET A C 1
ATOM 797 O O . MET A 1 106 ? 2.344 -0.714 -12.018 1.00 98.19 106 MET A O 1
ATOM 801 N N . VAL A 1 107 ? 2.570 -0.082 -9.878 1.00 97.88 107 VAL A N 1
ATOM 802 C CA . VAL A 1 107 ? 4.026 0.151 -9.960 1.00 97.88 107 VAL A CA 1
ATOM 803 C C . VAL A 1 107 ? 4.776 -1.140 -10.308 1.00 97.88 107 VAL A C 1
ATOM 805 O O . VAL A 1 107 ? 5.675 -1.122 -11.152 1.00 97.88 107 VAL A O 1
ATOM 808 N N . ALA A 1 108 ? 4.390 -2.278 -9.727 1.00 98.12 108 ALA A N 1
ATOM 809 C CA . ALA A 1 108 ? 4.965 -3.580 -10.056 1.00 98.12 108 ALA A CA 1
ATOM 810 C C . ALA A 1 108 ? 4.680 -3.987 -11.512 1.00 98.12 108 ALA A C 1
ATOM 812 O O . ALA A 1 108 ? 5.586 -4.456 -12.202 1.00 98.12 108 ALA A O 1
ATOM 813 N N . MET A 1 109 ? 3.459 -3.751 -12.003 1.00 98.00 109 MET A N 1
ATOM 814 C CA . MET A 1 109 ? 3.088 -3.996 -13.400 1.00 98.00 109 MET A CA 1
ATOM 815 C C . MET A 1 109 ? 3.927 -3.142 -14.360 1.00 98.00 109 MET A C 1
ATOM 817 O O . MET A 1 109 ? 4.520 -3.678 -15.294 1.00 98.00 109 MET A O 1
ATOM 821 N N . PHE A 1 110 ? 4.047 -1.834 -14.113 1.00 96.25 110 PHE A N 1
ATOM 822 C CA . PHE A 1 110 ? 4.886 -0.955 -14.937 1.00 96.25 110 PHE A CA 1
ATOM 823 C C . PHE A 1 110 ? 6.364 -1.326 -14.871 1.00 96.25 110 PHE A C 1
ATOM 825 O O . PHE A 1 110 ? 7.049 -1.272 -15.887 1.00 96.25 110 PHE A O 1
ATOM 832 N N . SER A 1 111 ? 6.849 -1.765 -13.708 1.00 97.31 111 SER A N 1
ATOM 833 C CA . SER A 1 111 ? 8.214 -2.281 -13.574 1.00 97.31 111 SER A CA 1
ATOM 834 C C . SER A 1 111 ? 8.435 -3.501 -14.463 1.00 97.31 111 SER A C 1
ATOM 836 O O . SER A 1 111 ? 9.463 -3.609 -15.125 1.00 97.31 111 SER A O 1
ATOM 838 N N . TRP A 1 112 ? 7.463 -4.414 -14.508 1.00 97.62 112 TRP A N 1
ATOM 839 C CA . TRP A 1 112 ? 7.529 -5.585 -15.373 1.00 97.62 112 TRP A CA 1
ATOM 840 C C . TRP A 1 112 ? 7.502 -5.212 -16.858 1.00 97.62 112 TRP A C 1
ATOM 842 O O . TRP A 1 112 ? 8.325 -5.723 -17.615 1.00 97.62 112 TRP A O 1
ATOM 852 N N . LEU A 1 113 ? 6.622 -4.292 -17.268 1.00 96.31 113 LEU A N 1
ATOM 853 C CA . LEU A 1 113 ? 6.577 -3.782 -18.644 1.00 96.31 113 LEU A CA 1
ATOM 854 C C . LEU A 1 113 ? 7.894 -3.105 -19.040 1.00 96.31 113 LEU A C 1
ATOM 856 O O . LEU A 1 113 ? 8.431 -3.395 -20.099 1.00 96.31 113 LEU A O 1
ATOM 860 N N . ALA A 1 114 ? 8.471 -2.286 -18.160 1.00 95.44 114 ALA A N 1
ATOM 861 C CA . ALA A 1 114 ? 9.757 -1.631 -18.392 1.00 95.44 114 ALA A CA 1
ATOM 862 C C . ALA A 1 114 ? 10.909 -2.632 -18.592 1.00 95.44 114 ALA A C 1
ATOM 864 O O . ALA A 1 114 ? 11.795 -2.404 -19.413 1.00 95.44 114 ALA A O 1
ATOM 865 N N . VAL A 1 115 ? 10.902 -3.754 -17.863 1.00 96.56 115 VAL A N 1
ATOM 866 C CA . VAL A 1 115 ? 11.895 -4.830 -18.033 1.00 96.56 115 VAL A CA 1
ATOM 867 C C . VAL A 1 115 ? 11.641 -5.634 -19.308 1.00 96.56 115 VAL A C 1
ATOM 869 O O . VAL A 1 115 ? 12.591 -6.041 -19.973 1.00 96.56 115 VAL A O 1
ATOM 872 N N . ARG A 1 116 ? 10.371 -5.888 -19.637 1.00 97.44 116 ARG A N 1
ATOM 873 C CA . ARG A 1 116 ? 9.965 -6.706 -20.783 1.00 97.44 116 ARG A CA 1
ATOM 874 C C . ARG A 1 116 ? 10.167 -5.980 -22.113 1.00 97.44 116 ARG A C 1
ATOM 876 O O . ARG A 1 116 ? 10.725 -6.564 -23.036 1.00 97.44 116 ARG A O 1
ATOM 883 N N . ASP A 1 117 ? 9.691 -4.745 -22.198 1.00 96.75 117 ASP A N 1
ATOM 884 C CA . ASP A 1 117 ? 9.576 -3.989 -23.446 1.00 96.75 117 ASP A CA 1
ATOM 885 C C . ASP A 1 117 ? 10.675 -2.912 -23.569 1.00 96.75 117 ASP A C 1
ATOM 887 O O . ASP A 1 117 ? 10.906 -2.376 -24.652 1.00 96.75 117 ASP A O 1
ATOM 891 N N . GLY A 1 118 ? 11.409 -2.635 -22.484 1.00 95.62 118 GLY A N 1
ATOM 892 C CA . GLY A 1 118 ? 12.458 -1.620 -22.448 1.00 95.62 118 GLY A CA 1
ATOM 893 C C . GLY A 1 118 ? 11.922 -0.196 -22.273 1.00 95.62 118 GLY A C 1
ATOM 894 O O . GLY A 1 118 ? 10.786 0.026 -21.856 1.00 95.62 118 GLY A O 1
ATOM 895 N N . SER A 1 119 ? 12.779 0.791 -22.551 1.00 96.25 119 SER A N 1
ATOM 896 C CA . SER A 1 119 ? 12.409 2.212 -22.484 1.00 96.25 119 SER A CA 1
ATOM 897 C C . SER A 1 119 ? 11.569 2.613 -23.703 1.00 96.25 119 SER A C 1
ATOM 899 O O . SER A 1 119 ? 11.936 2.234 -24.820 1.00 96.25 119 SER A O 1
ATOM 901 N N . PRO A 1 120 ? 10.490 3.406 -23.537 1.00 93.81 120 PRO A N 1
ATOM 902 C CA . PRO A 1 120 ? 9.754 3.976 -24.658 1.00 93.81 120 PRO A CA 1
ATOM 903 C C . PRO A 1 120 ? 10.671 4.748 -25.625 1.00 93.81 120 PRO A C 1
ATOM 905 O O . PRO A 1 120 ? 11.667 5.344 -25.193 1.00 93.81 120 PRO A O 1
ATOM 908 N N . PRO A 1 121 ? 10.333 4.801 -26.927 1.00 96.50 121 PRO A N 1
ATOM 909 C CA . PRO A 1 121 ? 11.099 5.586 -27.884 1.00 96.50 121 PRO A CA 1
ATOM 910 C C . PRO A 1 121 ? 11.165 7.055 -27.444 1.00 96.50 121 PRO A C 1
ATOM 912 O O . PRO A 1 121 ? 10.156 7.651 -27.073 1.00 96.50 121 PRO A O 1
ATOM 915 N N . GLY A 1 122 ? 12.364 7.639 -27.477 1.00 96.19 122 GLY A N 1
ATOM 916 C CA . GLY A 1 122 ? 12.604 9.026 -27.061 1.00 96.19 122 GLY A CA 1
ATOM 917 C C . GLY A 1 122 ? 12.921 9.218 -25.574 1.00 96.19 122 GLY A C 1
ATOM 918 O O . GLY A 1 122 ? 13.251 10.333 -25.178 1.00 96.19 122 GLY A O 1
ATOM 919 N N . TRP A 1 123 ? 12.884 8.162 -24.755 1.00 97.06 123 TRP A N 1
ATOM 920 C CA . TRP A 1 123 ? 13.262 8.223 -23.339 1.00 97.06 123 TRP A CA 1
ATOM 921 C C . TRP A 1 123 ? 14.599 7.530 -23.080 1.00 97.06 123 TRP A C 1
ATOM 923 O O . TRP A 1 123 ? 14.846 6.426 -23.569 1.00 97.06 123 TRP A O 1
ATOM 933 N N . SER A 1 124 ? 15.454 8.150 -22.260 1.00 97.19 124 SER A N 1
ATOM 934 C CA . SER A 1 124 ? 16.681 7.500 -21.793 1.00 97.19 124 SER A CA 1
ATOM 935 C C . SER A 1 124 ? 16.348 6.407 -20.772 1.00 97.19 124 SER A C 1
ATOM 937 O O . SER A 1 124 ? 15.545 6.615 -19.859 1.00 97.19 124 SER A O 1
ATOM 939 N N . SER A 1 125 ? 17.000 5.245 -20.880 1.00 95.94 125 SER A N 1
ATOM 940 C CA . SER A 1 125 ? 16.781 4.127 -19.948 1.00 95.94 125 SER A CA 1
ATOM 941 C C . SER A 1 125 ? 17.056 4.524 -18.494 1.00 95.94 125 SER A C 1
ATOM 943 O O . SER A 1 125 ? 16.340 4.106 -17.588 1.00 95.94 125 SER A O 1
ATOM 945 N N . GLY A 1 126 ? 18.063 5.377 -18.271 1.00 96.06 126 GLY A N 1
ATOM 946 C CA . GLY A 1 126 ? 18.376 5.916 -16.947 1.00 96.06 126 GLY A CA 1
ATOM 947 C C . GLY A 1 126 ? 17.261 6.803 -16.387 1.00 96.06 126 GLY A C 1
ATOM 948 O O . GLY A 1 126 ? 16.901 6.660 -15.221 1.00 96.06 126 GLY A O 1
ATOM 949 N N . GLY A 1 127 ? 16.664 7.663 -17.2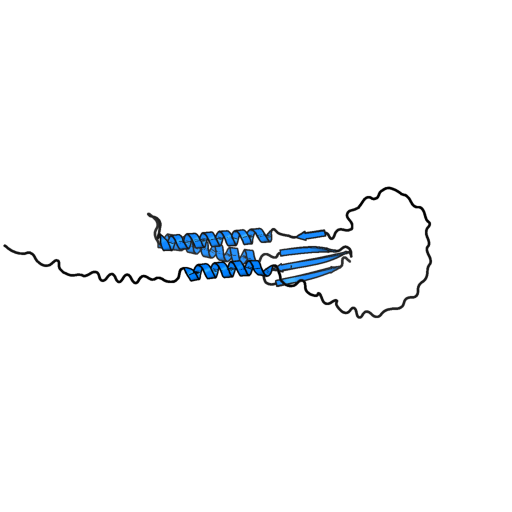20 1.00 96.19 127 GLY A N 1
ATOM 950 C CA . GLY A 1 127 ? 15.534 8.502 -16.819 1.00 96.19 127 GLY A CA 1
ATOM 951 C C . GLY A 1 127 ? 14.315 7.672 -16.418 1.00 96.19 127 GLY A C 1
ATOM 952 O O . GLY A 1 127 ? 13.720 7.920 -15.370 1.00 96.19 127 GLY A O 1
ATOM 953 N N . MET A 1 128 ? 13.994 6.630 -17.191 1.00 96.50 128 MET A N 1
ATOM 954 C CA . MET A 1 128 ? 12.903 5.711 -16.855 1.00 96.50 128 MET A CA 1
ATOM 955 C C . MET A 1 128 ? 13.143 4.991 -15.519 1.00 96.50 128 MET A C 1
ATOM 957 O O . MET A 1 128 ? 12.238 4.937 -14.686 1.00 96.50 128 MET A O 1
ATOM 961 N N . LEU A 1 129 ? 14.358 4.477 -15.282 1.00 96.00 129 LEU A N 1
ATOM 962 C CA . LEU A 1 129 ? 14.706 3.819 -14.017 1.00 96.00 129 LEU A CA 1
ATOM 963 C C . LEU A 1 129 ? 14.605 4.769 -12.820 1.00 96.00 129 LEU A C 1
ATOM 965 O O . LEU A 1 129 ? 14.134 4.357 -11.763 1.00 96.00 129 LEU A O 1
ATOM 969 N N . LEU A 1 130 ? 15.003 6.033 -12.982 1.00 97.62 130 LEU A N 1
ATOM 970 C CA . LEU A 1 130 ? 14.917 7.038 -11.922 1.00 97.62 130 LEU A CA 1
ATOM 971 C C . LEU A 1 130 ? 13.459 7.335 -11.551 1.00 97.62 130 LEU A C 1
ATOM 973 O O . LEU A 1 130 ? 13.117 7.342 -10.368 1.00 97.62 130 LEU A O 1
ATOM 977 N N . VAL A 1 131 ? 12.587 7.511 -12.549 1.00 96.56 131 VAL A N 1
ATOM 978 C CA . VAL A 1 131 ? 11.145 7.685 -12.321 1.00 96.56 131 VAL A CA 1
ATOM 979 C C . VAL A 1 131 ? 10.572 6.456 -11.619 1.00 96.56 131 VAL A C 1
ATOM 981 O O . VAL A 1 131 ? 9.919 6.586 -10.587 1.00 96.56 131 VAL A O 1
ATOM 984 N N . LEU A 1 132 ? 10.867 5.254 -12.117 1.00 96.81 132 LEU A N 1
ATOM 985 C CA . LEU A 1 132 ? 10.370 4.017 -11.523 1.00 96.81 132 LEU A CA 1
ATOM 986 C C . LEU A 1 132 ? 10.837 3.851 -10.067 1.00 96.81 132 LEU A C 1
ATOM 988 O O . LEU A 1 132 ? 10.042 3.482 -9.203 1.00 96.81 132 LEU A O 1
ATOM 992 N N . ALA A 1 133 ? 12.097 4.182 -9.773 1.00 97.00 133 ALA A N 1
ATOM 993 C CA . ALA A 1 133 ? 12.640 4.176 -8.419 1.00 97.00 133 ALA A CA 1
ATOM 994 C C . ALA A 1 133 ? 11.907 5.168 -7.499 1.00 97.00 133 ALA A C 1
ATOM 996 O O . ALA A 1 133 ? 11.567 4.812 -6.371 1.00 97.00 133 ALA A O 1
ATOM 997 N N . ALA A 1 134 ? 11.595 6.376 -7.979 1.00 97.62 134 ALA A N 1
ATOM 998 C CA . ALA A 1 134 ? 10.817 7.354 -7.218 1.00 97.62 134 ALA A CA 1
ATOM 999 C C . ALA A 1 134 ? 9.403 6.838 -6.890 1.00 97.62 134 ALA A C 1
ATOM 1001 O O . ALA A 1 134 ? 8.953 6.956 -5.748 1.00 97.62 134 ALA A O 1
ATOM 1002 N N . PHE A 1 135 ? 8.731 6.195 -7.852 1.00 97.69 135 PHE A N 1
ATOM 1003 C CA . PHE A 1 135 ? 7.422 5.567 -7.636 1.00 97.69 135 PHE A CA 1
ATOM 1004 C C . PHE A 1 135 ? 7.478 4.419 -6.621 1.00 97.69 135 PHE A C 1
ATOM 1006 O O . PHE A 1 135 ? 6.576 4.298 -5.791 1.00 97.69 135 PHE A O 1
ATOM 1013 N N . TRP A 1 136 ? 8.536 3.603 -6.634 1.00 98.19 136 TRP A N 1
ATOM 1014 C CA . TRP A 1 136 ? 8.745 2.560 -5.627 1.00 98.19 136 TRP A CA 1
ATOM 1015 C C . TRP A 1 136 ? 8.972 3.130 -4.230 1.00 98.19 136 TRP A C 1
ATOM 1017 O O . TRP A 1 136 ? 8.334 2.673 -3.284 1.00 98.19 136 TRP A O 1
ATOM 1027 N N . LEU A 1 137 ? 9.838 4.138 -4.092 1.00 97.88 137 LEU A N 1
ATOM 1028 C CA . LEU A 1 137 ? 10.091 4.796 -2.807 1.00 97.88 137 LEU A CA 1
ATOM 1029 C C . LEU A 1 137 ? 8.806 5.405 -2.237 1.00 97.88 137 LEU A C 1
ATOM 1031 O O . LEU A 1 137 ? 8.485 5.187 -1.068 1.00 97.88 137 LEU A O 1
ATOM 1035 N N . PHE A 1 138 ? 8.037 6.098 -3.079 1.00 97.12 138 PHE A N 1
ATOM 1036 C CA . PHE A 1 138 ? 6.740 6.641 -2.695 1.00 97.12 138 PHE A CA 1
ATOM 1037 C C . PHE A 1 138 ? 5.750 5.534 -2.313 1.00 97.12 138 PHE A C 1
ATOM 1039 O O . PHE A 1 138 ? 5.151 5.593 -1.242 1.00 97.12 138 PHE A O 1
ATOM 1046 N N . GLY A 1 139 ? 5.603 4.499 -3.143 1.00 96.62 139 GLY A N 1
ATOM 1047 C CA . GLY A 1 139 ? 4.670 3.398 -2.904 1.00 96.62 139 GLY A CA 1
ATOM 1048 C C . GLY A 1 139 ? 4.974 2.624 -1.623 1.00 96.62 139 GLY A C 1
ATOM 1049 O O . GLY A 1 139 ? 4.062 2.336 -0.850 1.00 96.62 139 GLY A O 1
ATOM 1050 N N . LEU A 1 140 ? 6.251 2.334 -1.356 1.00 97.38 140 LEU A N 1
ATOM 1051 C CA . LEU A 1 140 ? 6.687 1.653 -0.134 1.00 97.38 140 LEU A CA 1
ATOM 1052 C C . LEU A 1 140 ? 6.495 2.530 1.105 1.00 97.38 140 LEU A C 1
ATOM 1054 O O . LEU A 1 140 ? 5.965 2.053 2.109 1.00 97.38 140 LEU A O 1
ATOM 1058 N N . GLY A 1 141 ? 6.865 3.812 1.031 1.00 96.56 141 GLY A N 1
ATOM 1059 C CA . GLY A 1 141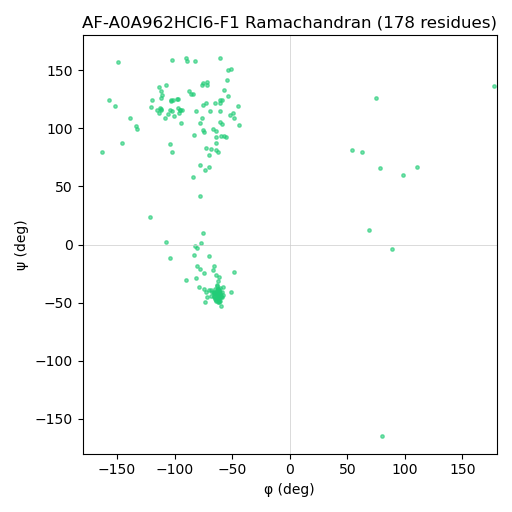 ? 6.638 4.762 2.121 1.00 96.56 141 GLY A CA 1
ATOM 1060 C C . GLY A 1 141 ? 5.149 4.927 2.435 1.00 96.56 141 GLY A C 1
ATOM 1061 O O . GLY A 1 141 ? 4.738 4.864 3.595 1.00 96.56 141 GLY A O 1
ATOM 1062 N N . PHE A 1 142 ? 4.320 5.052 1.399 1.00 95.88 142 PHE A N 1
ATOM 1063 C CA . PHE A 1 142 ? 2.874 5.162 1.541 1.00 95.88 142 PHE A CA 1
ATOM 1064 C C . PHE A 1 142 ? 2.248 3.881 2.106 1.00 95.88 142 PHE A C 1
ATOM 1066 O O . PHE A 1 142 ? 1.402 3.951 2.996 1.00 95.88 142 PHE A O 1
ATOM 1073 N N . ALA A 1 143 ? 2.688 2.702 1.660 1.00 95.62 143 ALA A N 1
ATOM 1074 C CA . ALA A 1 143 ? 2.225 1.432 2.210 1.00 95.62 143 ALA A CA 1
ATOM 1075 C C . ALA A 1 143 ? 2.592 1.283 3.694 1.00 95.62 143 ALA A C 1
ATOM 1077 O O . ALA A 1 143 ? 1.729 0.917 4.494 1.00 95.62 143 ALA A O 1
ATOM 1078 N N . ALA A 1 144 ? 3.823 1.638 4.081 1.00 95.12 144 ALA A N 1
ATOM 1079 C CA . ALA A 1 144 ? 4.256 1.658 5.479 1.00 95.12 144 ALA A CA 1
ATOM 1080 C C . ALA A 1 144 ? 3.396 2.609 6.333 1.00 95.12 144 ALA A C 1
ATOM 1082 O O . ALA A 1 144 ? 2.984 2.264 7.443 1.00 95.12 144 ALA A O 1
ATOM 1083 N N . HIS A 1 145 ? 3.052 3.781 5.795 1.00 93.44 145 HIS A N 1
ATOM 1084 C CA . HIS A 1 145 ? 2.130 4.709 6.442 1.00 93.44 145 HIS A CA 1
ATOM 1085 C C . HIS A 1 145 ? 0.717 4.113 6.589 1.00 93.44 145 HIS A C 1
ATOM 1087 O O . HIS A 1 145 ? 0.146 4.130 7.681 1.00 93.44 145 HIS A O 1
ATOM 1093 N N . ALA A 1 146 ? 0.164 3.528 5.523 1.00 93.56 146 ALA A N 1
ATOM 1094 C CA . ALA A 1 146 ? -1.190 2.973 5.501 1.00 93.56 146 ALA A CA 1
ATOM 1095 C C . ALA A 1 146 ? -1.384 1.794 6.476 1.00 93.56 146 ALA A C 1
ATOM 1097 O O . ALA A 1 146 ? -2.457 1.655 7.076 1.00 93.56 146 ALA A O 1
ATOM 1098 N N . VAL A 1 147 ? -0.363 0.951 6.677 1.00 92.69 147 VAL A N 1
ATOM 1099 C CA . VAL A 1 147 ? -0.431 -0.151 7.657 1.00 92.69 147 VAL A CA 1
ATOM 1100 C C . VAL A 1 147 ? -0.328 0.331 9.104 1.00 92.69 147 VAL A C 1
ATOM 1102 O O . VAL A 1 147 ? -0.855 -0.328 10.001 1.00 92.69 147 VAL A O 1
ATOM 1105 N N . ASN A 1 148 ? 0.286 1.494 9.341 1.00 90.31 148 ASN A N 1
ATOM 1106 C CA . ASN A 1 148 ? 0.426 2.066 10.680 1.00 90.31 148 ASN A CA 1
ATOM 1107 C C . ASN A 1 148 ? -0.816 2.857 11.138 1.00 90.31 148 ASN A C 1
ATOM 1109 O O . ASN A 1 148 ? -0.918 3.223 12.307 1.00 90.31 148 ASN A O 1
ATOM 1113 N N . GLN A 1 149 ? -1.782 3.096 10.243 1.00 89.44 149 GLN A N 1
ATOM 1114 C CA . GLN A 1 149 ? -3.037 3.767 10.585 1.00 89.44 149 GLN A CA 1
ATOM 1115 C C . GLN A 1 149 ? -3.868 2.916 11.569 1.00 89.44 149 GLN A C 1
ATOM 1117 O O . GLN A 1 149 ? -4.209 1.765 11.243 1.00 89.44 149 GLN A O 1
ATOM 1122 N N . PRO A 1 150 ? -4.208 3.446 12.762 1.00 87.38 150 PRO A N 1
ATOM 1123 C CA . PRO A 1 150 ? -4.968 2.719 13.771 1.00 87.38 150 PRO A CA 1
ATOM 1124 C C . PRO A 1 150 ? -6.435 2.560 13.354 1.00 87.38 150 PRO A C 1
ATOM 1126 O O . PRO A 1 150 ? -7.067 3.484 12.846 1.00 87.38 150 PRO A O 1
ATOM 1129 N N . ARG A 1 151 ? -7.007 1.383 13.615 1.00 8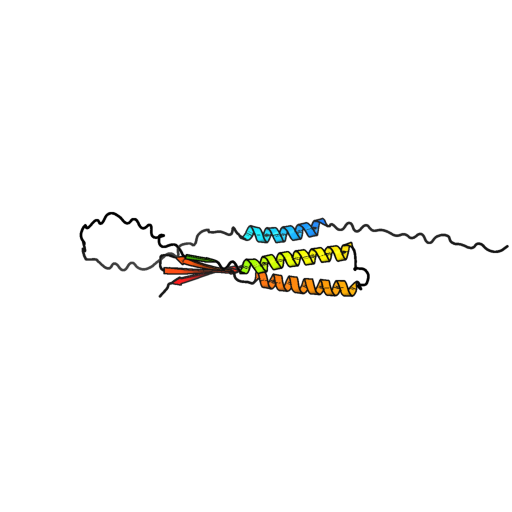7.88 151 ARG A N 1
ATOM 1130 C CA . ARG A 1 151 ? -8.451 1.138 13.541 1.00 87.88 151 ARG A CA 1
ATOM 1131 C C . ARG A 1 151 ? -9.039 1.291 14.931 1.00 87.88 151 ARG A C 1
ATOM 1133 O O . ARG A 1 151 ? -8.713 0.517 15.827 1.00 87.88 151 ARG A O 1
ATOM 1140 N N . VAL A 1 152 ? -9.909 2.278 15.102 1.00 87.00 152 VAL A N 1
ATOM 1141 C CA . VAL A 1 152 ? -10.620 2.495 16.362 1.00 87.00 152 VAL A CA 1
ATOM 1142 C C . VAL A 1 152 ? -11.997 1.858 16.261 1.00 87.00 152 VAL A C 1
ATOM 1144 O O . VAL A 1 152 ? -12.773 2.146 15.345 1.00 87.00 152 VAL A O 1
ATOM 1147 N N . ARG A 1 153 ? -12.292 0.982 17.217 1.00 88.06 153 ARG A N 1
ATOM 1148 C CA . ARG A 1 153 ? -13.614 0.408 17.420 1.00 88.06 153 ARG A CA 1
ATOM 1149 C C . ARG A 1 153 ? -14.093 0.791 18.810 1.00 88.06 153 ARG A C 1
ATOM 1151 O O . ARG A 1 153 ? -13.407 0.517 19.792 1.00 88.06 153 ARG A O 1
ATOM 1158 N N . ILE A 1 154 ? -15.256 1.424 18.868 1.00 87.94 154 ILE A N 1
ATOM 1159 C CA . ILE A 1 154 ? -15.891 1.834 20.116 1.00 87.94 154 ILE A CA 1
ATOM 1160 C C . ILE A 1 154 ? -17.184 1.040 20.221 1.00 87.94 154 ILE A C 1
ATOM 1162 O O . ILE A 1 154 ? -18.069 1.168 19.373 1.00 87.94 154 ILE A O 1
ATOM 1166 N N . ASP A 1 155 ? -17.269 0.192 21.237 1.00 89.81 155 ASP A N 1
ATOM 1167 C CA . ASP A 1 155 ? -18.490 -0.525 21.576 1.00 89.81 155 ASP A CA 1
ATOM 1168 C C . ASP A 1 155 ? -18.990 0.037 22.923 1.00 89.81 155 ASP A C 1
ATOM 1170 O O . ASP A 1 155 ? -18.294 -0.057 23.943 1.00 89.81 155 ASP A O 1
ATOM 1174 N N . ILE A 1 156 ? -20.175 0.654 22.904 1.00 89.50 156 ILE A N 1
ATOM 1175 C CA . ILE A 1 156 ? -20.868 1.185 24.085 1.00 89.50 156 ILE A CA 1
ATOM 1176 C C . ILE A 1 156 ? -21.860 0.114 24.547 1.00 89.50 156 ILE A C 1
ATOM 1178 O O . ILE A 1 156 ? -22.763 -0.263 23.796 1.00 89.50 156 ILE A O 1
ATOM 1182 N N . GLY A 1 157 ? -21.635 -0.424 25.746 1.00 85.31 157 GLY A N 1
ATOM 1183 C CA . GLY A 1 157 ? -22.501 -1.428 26.363 1.00 85.31 157 GLY A CA 1
ATOM 1184 C C . GLY A 1 157 ? -23.623 -0.801 27.189 1.00 85.31 157 GLY A C 1
ATOM 1185 O O . GLY A 1 157 ? -23.497 0.329 27.661 1.00 85.31 157 GLY A O 1
ATOM 1186 N N . ASP A 1 158 ? -24.691 -1.566 27.407 1.00 84.31 158 ASP A N 1
ATOM 1187 C CA . ASP A 1 158 ? -25.891 -1.109 28.126 1.00 84.31 158 ASP A CA 1
ATOM 1188 C C . ASP A 1 158 ? -25.620 -0.815 29.614 1.00 84.31 158 ASP A C 1
ATOM 1190 O O . ASP A 1 158 ? -26.291 0.012 30.225 1.00 84.31 158 ASP A O 1
ATOM 1194 N N . ASP A 1 159 ? -24.560 -1.406 30.173 1.00 83.38 159 ASP A N 1
ATOM 1195 C CA . ASP A 1 159 ? -24.103 -1.204 31.556 1.00 83.38 159 ASP A CA 1
ATOM 1196 C C . ASP A 1 159 ? -23.380 0.145 31.781 1.00 83.38 159 ASP A C 1
ATOM 1198 O O . ASP A 1 159 ? -22.704 0.337 32.796 1.00 83.38 159 ASP A O 1
ATOM 1202 N N . GLY A 1 160 ? -23.415 1.055 30.800 1.00 83.00 160 GLY A N 1
ATOM 1203 C CA . GLY A 1 160 ? -22.648 2.307 30.814 1.00 83.00 160 GLY A CA 1
ATOM 1204 C C . GLY A 1 160 ? -21.131 2.107 30.677 1.00 83.00 160 GLY A C 1
ATOM 1205 O O . GLY A 1 160 ? -20.353 3.034 30.911 1.00 83.00 160 GLY A O 1
ATOM 1206 N N . GLN A 1 161 ? -20.683 0.900 30.312 1.00 85.19 161 GLN A N 1
ATOM 1207 C CA . GLN A 1 161 ? -19.275 0.630 30.025 1.00 85.19 161 GLN A CA 1
ATOM 1208 C C . GLN A 1 161 ? -18.942 1.000 28.582 1.00 85.19 161 GLN A C 1
ATOM 1210 O O . GLN A 1 161 ? -19.589 0.544 27.638 1.00 85.19 161 GLN A O 1
ATOM 1215 N N . VAL A 1 162 ? -17.873 1.777 28.413 1.00 88.38 162 VAL A N 1
ATOM 1216 C CA . VAL A 1 162 ? -17.323 2.110 27.100 1.00 88.38 162 VAL A CA 1
ATOM 1217 C C . VAL A 1 162 ? -16.072 1.272 26.889 1.00 88.38 162 VAL A C 1
ATOM 1219 O O . VAL A 1 162 ? -15.081 1.398 27.614 1.00 88.38 162 VAL A O 1
ATOM 1222 N N . SER A 1 163 ? -16.112 0.392 25.891 1.00 85.38 163 SER A N 1
ATOM 1223 C CA . SER A 1 163 ? -14.944 -0.380 25.478 1.00 85.38 163 SER A CA 1
ATOM 1224 C C . SER A 1 163 ? -14.365 0.208 24.198 1.00 85.38 163 SER A C 1
ATOM 1226 O O . SER A 1 163 ? -15.055 0.352 23.189 1.00 85.38 163 SER A O 1
ATOM 1228 N N . VAL A 1 164 ? -13.087 0.575 24.256 1.00 89.06 164 VAL A N 1
ATOM 1229 C CA . VAL A 1 164 ? -12.336 1.093 23.115 1.00 89.06 164 VAL A CA 1
ATOM 1230 C C . VAL A 1 164 ? -11.288 0.055 22.752 1.00 89.06 164 VAL A C 1
ATOM 1232 O O . VAL A 1 164 ? -10.395 -0.258 23.539 1.00 89.06 164 VAL A O 1
ATOM 1235 N N . ALA A 1 165 ? -11.411 -0.506 21.556 1.00 87.06 165 ALA A N 1
ATOM 1236 C CA . ALA A 1 165 ? -10.399 -1.367 20.971 1.00 87.06 165 ALA A CA 1
ATOM 1237 C C . ALA A 1 165 ? -9.624 -0.563 19.923 1.00 87.06 165 ALA A C 1
ATOM 1239 O O . ALA A 1 165 ? -10.182 -0.156 18.899 1.00 87.06 165 ALA A O 1
ATOM 1240 N N . LEU A 1 166 ? -8.337 -0.340 20.179 1.00 86.25 166 LEU A N 1
ATOM 1241 C CA . LEU A 1 166 ? -7.403 0.198 19.199 1.00 86.25 166 LEU A CA 1
ATOM 1242 C C . LEU A 1 166 ? -6.697 -0.975 18.521 1.00 86.25 166 LEU A C 1
ATOM 1244 O O . LEU A 1 166 ? -5.831 -1.624 19.100 1.00 86.25 166 LEU A O 1
ATOM 1248 N N . GLY A 1 167 ? -7.087 -1.267 17.284 1.00 81.25 167 GLY A N 1
ATOM 1249 C CA . GLY A 1 167 ? -6.442 -2.277 16.455 1.00 81.25 167 GLY A CA 1
ATOM 1250 C C . GLY A 1 167 ? -5.418 -1.646 15.517 1.00 81.25 167 GLY A C 1
ATOM 1251 O O . GLY A 1 167 ? -5.782 -0.942 14.576 1.00 81.25 167 GLY A O 1
ATOM 1252 N N . ARG A 1 168 ? -4.135 -1.933 15.712 1.00 80.44 168 ARG A N 1
ATOM 1253 C CA . ARG A 1 168 ? -3.125 -1.879 14.644 1.00 80.44 168 ARG A CA 1
ATOM 1254 C C . ARG A 1 168 ? -3.044 -3.250 13.983 1.00 80.44 168 ARG A C 1
ATOM 1256 O O . ARG A 1 168 ? -3.458 -4.237 14.581 1.00 80.44 168 ARG A O 1
ATOM 1263 N N . VAL A 1 169 ? -2.500 -3.315 12.765 1.00 76.56 169 VAL A N 1
ATOM 1264 C CA . VAL A 1 169 ? -2.396 -4.580 12.006 1.00 76.56 169 VAL A CA 1
ATOM 1265 C C . VAL A 1 169 ? -1.753 -5.688 12.848 1.00 76.56 169 VAL A C 1
ATOM 1267 O O . VAL A 1 169 ? -2.267 -6.791 12.871 1.00 76.56 169 VAL A O 1
ATOM 1270 N N . PHE A 1 170 ? -0.712 -5.367 13.620 1.00 77.62 170 PHE A N 1
ATOM 1271 C CA . PHE A 1 170 ? 0.031 -6.353 14.418 1.00 77.62 170 PHE A CA 1
ATOM 1272 C C . PHE A 1 170 ? -0.210 -6.267 15.931 1.00 77.62 170 PHE A C 1
ATOM 1274 O O . PHE A 1 170 ? 0.443 -6.971 16.698 1.00 77.62 170 PHE A O 1
ATOM 1281 N N . ARG A 1 171 ? -1.077 -5.362 16.399 1.00 82.12 171 ARG A N 1
ATOM 1282 C CA . ARG A 1 171 ? -1.273 -5.138 17.838 1.00 82.12 171 ARG A CA 1
ATOM 1283 C C . ARG A 1 171 ? -2.681 -4.648 18.119 1.00 82.12 171 ARG A C 1
ATOM 1285 O O . ARG A 1 171 ? -3.058 -3.575 17.659 1.00 82.12 171 ARG A O 1
ATOM 1292 N N . ALA A 1 172 ? -3.437 -5.411 18.897 1.00 83.88 172 ALA A N 1
ATOM 1293 C CA . ALA A 1 172 ? -4.720 -4.977 19.429 1.00 83.88 172 ALA A CA 1
ATOM 1294 C C . ALA A 1 172 ? -4.543 -4.557 20.891 1.00 83.88 172 ALA A C 1
ATOM 1296 O O . ALA A 1 172 ? -4.055 -5.332 21.711 1.00 83.88 172 ALA A O 1
ATOM 1297 N N . GLU A 1 173 ? -4.931 -3.327 21.211 1.00 89.56 173 GLU A N 1
ATOM 1298 C CA . GLU A 1 173 ? -4.983 -2.808 22.574 1.00 89.56 173 GLU A CA 1
ATOM 1299 C C . GLU A 1 173 ? -6.448 -2.611 22.967 1.00 89.56 173 GLU A C 1
ATOM 1301 O O . GLU A 1 173 ? -7.235 -2.005 22.234 1.00 89.56 173 GLU A O 1
ATOM 1306 N N . HIS A 1 174 ? -6.827 -3.162 24.118 1.00 86.56 174 HIS A N 1
ATOM 1307 C CA . HIS A 1 174 ? -8.184 -3.085 24.645 1.00 86.56 174 HIS A CA 1
ATOM 1308 C C . HIS A 1 174 ? -8.185 -2.259 25.925 1.00 86.56 174 HIS A C 1
ATOM 1310 O O . HIS A 1 174 ? -7.658 -2.695 26.946 1.00 86.56 174 HIS A O 1
ATOM 1316 N N . CYS A 1 175 ? -8.828 -1.098 25.878 1.00 88.25 175 CYS A N 1
ATOM 1317 C CA . CYS A 1 175 ? -9.027 -0.241 27.038 1.00 88.25 175 CYS A CA 1
ATOM 1318 C C . CYS A 1 175 ? -10.516 -0.230 27.397 1.00 88.25 175 CYS A C 1
ATOM 1320 O O . CYS A 1 175 ? -11.382 -0.072 26.533 1.00 88.25 175 CYS A O 1
ATOM 1322 N N . ARG A 1 176 ? -10.829 -0.425 28.680 1.00 87.69 176 ARG A N 1
ATOM 1323 C CA . ARG A 1 176 ? -12.196 -0.324 29.206 1.00 87.69 176 ARG A CA 1
ATOM 1324 C C . ARG A 1 176 ? -12.276 0.884 30.117 1.00 87.69 176 ARG A C 1
ATOM 1326 O O . ARG A 1 176 ? -11.502 0.982 31.065 1.00 87.69 176 ARG A O 1
ATOM 1333 N N . TYR A 1 177 ? -13.229 1.761 29.840 1.00 88.19 177 TYR A N 1
ATOM 1334 C CA . TYR A 1 177 ? -13.511 2.931 30.654 1.00 88.19 177 TYR A CA 1
ATOM 1335 C C . TYR A 1 177 ? -14.894 2.774 31.281 1.00 88.19 177 TYR A C 1
ATOM 1337 O O . TYR A 1 177 ? -15.854 2.357 30.627 1.00 88.19 177 TYR A O 1
ATOM 1345 N N . ARG A 1 178 ? -14.984 3.093 32.572 1.00 82.88 178 ARG A N 1
ATOM 1346 C CA . ARG A 1 178 ? -16.252 3.213 33.287 1.00 82.88 178 ARG A CA 1
ATOM 1347 C C . ARG A 1 178 ? -16.602 4.695 33.321 1.00 82.88 178 ARG A C 1
ATOM 1349 O O . ARG A 1 178 ? -15.760 5.481 33.746 1.00 82.88 178 ARG A O 1
ATOM 1356 N N . ALA A 1 179 ? -17.791 5.067 32.851 1.00 75.62 179 ALA A N 1
ATOM 1357 C CA . ALA A 1 179 ? -18.292 6.422 33.060 1.00 75.62 179 ALA A CA 1
ATOM 1358 C C . ALA A 1 179 ? -18.410 6.661 34.577 1.00 75.62 179 ALA A C 1
ATOM 1360 O O . ALA A 1 179 ? -18.981 5.821 35.279 1.00 75.62 179 ALA A O 1
ATOM 1361 N N . ALA A 1 180 ? -17.761 7.718 35.067 1.00 71.88 180 ALA A N 1
ATOM 1362 C CA . ALA A 1 180 ? -17.817 8.153 36.460 1.00 71.88 180 ALA A CA 1
ATOM 1363 C C . ALA A 1 180 ? -19.014 9.082 36.677 1.00 71.88 180 ALA A C 1
ATOM 1365 O O . ALA A 1 180 ? -19.348 9.817 35.720 1.00 71.88 180 ALA A O 1
#

Sequence (180 aa):
MLAQLGVAGLRSATRHSVIKAPLNRIGALVTIVTSAFMTDGRVGRDKVTKPADNRPRMNTKAPSSQKPPASALPGAHRVMPGPGTMRFRNEMALWPRIFALVFLAMVAMFSWLAVRDGSPPGWSSGGMLLVLAAFWLFGLGFAAHAVNQPRVRIDIGDDGQVSVALGRVFRAEHCRYRAA